Protein AF-A0A2D6Q0Y4-F1 (afdb_monomer_lite)

Radius of gyration: 23.68 Å; chains: 1; bounding box: 59×63×66 Å

Secondary structure (DSSP, 8-state):
---PPPP-------SS------PPP-----------------------------------------HHHHHHHHHHHHHHHHHHT--EE-EEEEEEETTEEEEEEE--EEEEETTTTEEEEEEETTSHHHHHHHHT-EEEEEEPBTT-TT-HHHHHHT---TTS-TTTT---EE-TTSPEE-TTSSEEEEEEEEEEEEETTEEEEEEEEEEEEES-SS-PBPEE--S-SS--

Sequence (232 aa):
MRRRSRPRWPLCCRTRRCVRASVALRESTPSRGSRARHRPGITSGSTVRWFETSLSTGRARGPELSSEAMTDAKENAGLARALGRVASGLYIVTVRDGERANAFLASWVQQASFEPPTVTVAIKQGRPADELLCAGGGFAVNVIGEGDPNGLMKHFGKGFGPDEDPFDGIATELGSTGADLLPGAIGAIECVVRSSTEAGDHRVFVGEVVDGRSYAEDGLSAVHLRTSGFHY

Foldseek 3Di:
DDDDDDDDDDAPDPDDDDDDDDDDDDDDDDDDDDDDDDDDDDDDDDDDDDDPPDDDPPPDPDPPQDPVSVVVVVVQLVQFQVLLQPKFFWWKKWWDDPPWIFIAIAGPKDWDDVVLTKMKGKDFPPALRNVRLSSFTKMKIFFAFPPLPVCLCVLRHVTDHRPDDSCVVFDWDQDSRRTTYGLSGQKMWIWTWDHWDDDDRIIMTMTGTDDMGGSHPDGDTHMRRGSTNVDD

Structure (mmCIF, N/CA/C/O backbone):
data_AF-A0A2D6Q0Y4-F1
#
_entry.id   AF-A0A2D6Q0Y4-F1
#
loop_
_atom_site.group_PDB
_atom_site.id
_atom_site.type_symbol
_atom_site.label_atom_id
_atom_site.label_alt_id
_atom_site.label_comp_id
_atom_site.label_asym_id
_atom_site.label_entity_id
_atom_site.label_seq_id
_atom_site.pdbx_PDB_ins_code
_atom_site.Cartn_x
_atom_site.Cartn_y
_atom_site.Cartn_z
_atom_site.occupancy
_atom_site.B_iso_or_equiv
_atom_site.auth_seq_id
_atom_site.auth_comp_id
_atom_site.auth_asym_id
_atom_site.auth_atom_id
_atom_site.pdbx_PDB_model_num
ATOM 1 N N . MET A 1 1 ? 1.352 -26.412 28.515 1.00 41.56 1 MET A N 1
ATOM 2 C CA . MET A 1 1 ? 1.286 -25.420 27.415 1.00 41.56 1 MET A CA 1
ATOM 3 C C . MET A 1 1 ? 1.320 -24.009 27.995 1.00 41.56 1 MET A C 1
ATOM 5 O O . MET A 1 1 ? 0.352 -23.593 28.616 1.00 41.56 1 MET A O 1
ATOM 9 N N . ARG A 1 2 ? 2.446 -23.290 27.879 1.00 33.94 2 ARG A N 1
ATOM 10 C CA . ARG A 1 2 ? 2.577 -21.907 28.379 1.00 33.94 2 ARG A CA 1
ATOM 11 C C . ARG A 1 2 ? 2.093 -20.934 27.298 1.00 33.94 2 ARG A C 1
ATOM 13 O O . ARG A 1 2 ? 2.677 -20.893 26.219 1.00 33.94 2 ARG A O 1
ATOM 20 N N . ARG A 1 3 ? 1.036 -20.164 27.582 1.00 39.28 3 ARG A N 1
ATOM 21 C CA . ARG A 1 3 ? 0.596 -19.035 26.745 1.00 39.28 3 ARG A CA 1
ATOM 22 C C . ARG A 1 3 ? 1.731 -18.006 26.687 1.00 39.28 3 ARG A C 1
ATOM 24 O O . ARG A 1 3 ? 2.087 -17.444 27.719 1.00 39.28 3 ARG A O 1
ATOM 31 N N . ARG A 1 4 ? 2.314 -17.781 25.507 1.00 39.09 4 ARG A N 1
ATOM 32 C CA . ARG A 1 4 ? 3.284 -16.698 25.291 1.00 39.09 4 ARG A CA 1
ATOM 33 C C . ARG A 1 4 ? 2.524 -15.370 25.275 1.00 39.09 4 ARG A C 1
ATOM 35 O O . ARG A 1 4 ? 1.627 -15.171 24.460 1.00 39.09 4 ARG A O 1
ATOM 42 N N . SER A 1 5 ? 2.842 -14.488 26.215 1.00 42.91 5 SER A N 1
ATOM 43 C CA . SER A 1 5 ? 2.340 -13.115 26.261 1.00 42.91 5 SER A CA 1
ATOM 44 C C . SER A 1 5 ? 2.889 -12.321 25.074 1.00 42.91 5 SER A C 1
ATOM 46 O O . SER A 1 5 ? 4.098 -12.322 24.852 1.00 42.91 5 SER A O 1
ATOM 48 N N . ARG A 1 6 ? 2.011 -11.638 24.328 1.00 38.44 6 ARG A N 1
ATOM 49 C CA . ARG A 1 6 ? 2.403 -10.743 23.227 1.00 38.44 6 ARG A CA 1
ATOM 50 C C . ARG A 1 6 ? 3.289 -9.596 23.756 1.00 38.44 6 ARG A C 1
ATOM 52 O O . ARG A 1 6 ? 2.959 -9.053 24.815 1.00 38.44 6 ARG A O 1
ATOM 59 N N . PRO A 1 7 ? 4.365 -9.202 23.051 1.00 34.97 7 PRO A N 1
ATOM 60 C CA . PRO A 1 7 ? 5.179 -8.052 23.439 1.00 34.97 7 PRO A CA 1
ATOM 61 C C . PRO A 1 7 ? 4.337 -6.765 23.424 1.00 34.97 7 PRO A C 1
ATOM 63 O O . PRO A 1 7 ? 3.579 -6.509 22.487 1.00 34.97 7 PRO A O 1
ATOM 66 N N . ARG A 1 8 ? 4.435 -5.969 24.498 1.00 38.06 8 ARG A N 1
ATOM 67 C CA . ARG A 1 8 ? 3.825 -4.635 24.595 1.00 38.06 8 ARG A CA 1
ATOM 68 C C . ARG A 1 8 ? 4.766 -3.624 23.947 1.00 38.06 8 ARG A C 1
ATOM 70 O O . ARG A 1 8 ? 5.805 -3.313 24.516 1.00 38.06 8 ARG A O 1
ATOM 77 N N . TRP A 1 9 ? 4.380 -3.107 22.788 1.00 39.53 9 TRP A N 1
ATOM 78 C CA . TRP A 1 9 ? 5.068 -2.002 22.124 1.00 39.53 9 TRP A CA 1
ATOM 79 C C . TRP A 1 9 ? 4.479 -0.658 22.582 1.00 39.53 9 TRP A C 1
ATOM 81 O O . TRP A 1 9 ? 3.266 -0.581 22.811 1.00 39.53 9 TRP A O 1
ATOM 91 N N . PRO A 1 10 ? 5.298 0.394 22.758 1.00 36.56 10 PRO A N 1
ATOM 92 C CA . PRO A 1 10 ? 4.800 1.709 23.136 1.00 36.56 10 PRO A CA 1
ATOM 93 C C . PRO A 1 10 ? 3.907 2.283 22.025 1.00 36.56 10 PRO A C 1
ATOM 95 O O . PRO A 1 10 ? 4.298 2.353 20.864 1.00 36.56 10 PRO A O 1
ATOM 98 N N . LEU A 1 11 ? 2.692 2.687 22.404 1.00 42.16 11 LEU A N 1
ATOM 99 C CA . LEU A 1 11 ? 1.713 3.356 21.546 1.00 42.16 11 LEU A CA 1
ATOM 100 C C . LEU A 1 11 ? 2.300 4.680 21.032 1.00 42.16 11 LEU A C 1
ATOM 102 O O . LEU A 1 11 ? 2.397 5.649 21.785 1.00 42.16 11 LEU A O 1
ATOM 106 N N . CYS A 1 12 ? 2.672 4.726 19.754 1.00 42.25 12 CYS A N 1
ATOM 107 C CA . CYS A 1 12 ? 3.162 5.931 19.079 1.00 42.25 12 CYS A CA 1
ATOM 108 C C . CYS A 1 12 ? 2.025 6.683 18.361 1.00 42.25 12 CYS A C 1
ATOM 110 O O . CYS A 1 12 ? 2.141 7.065 17.207 1.00 42.25 12 CYS A O 1
ATOM 112 N N . CYS A 1 13 ? 0.910 6.900 19.059 1.00 39.09 13 CYS A N 1
ATOM 113 C CA . CYS A 1 13 ? -0.075 7.919 18.697 1.00 39.09 13 CYS A CA 1
ATOM 114 C C . CYS A 1 13 ? -0.431 8.672 19.978 1.00 39.09 13 CYS A C 1
ATOM 116 O O . CYS A 1 13 ? -1.310 8.270 20.740 1.00 39.09 13 CYS A O 1
ATOM 118 N N . ARG A 1 14 ? 0.280 9.769 20.259 1.00 40.59 14 ARG A N 1
ATOM 119 C CA . ARG A 1 14 ? -0.155 10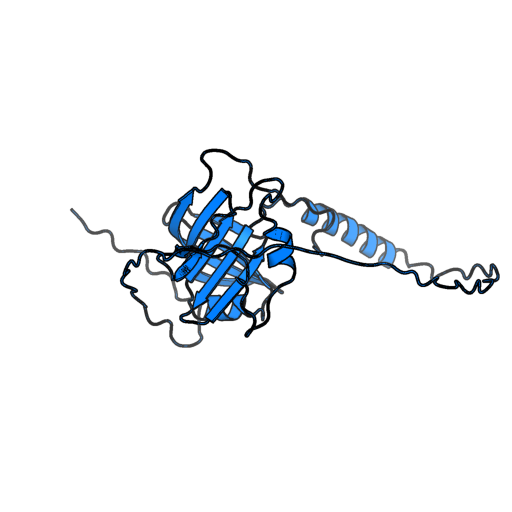.760 21.255 1.00 40.59 14 ARG A CA 1
ATOM 120 C C . ARG A 1 14 ? -1.161 11.726 20.625 1.00 40.59 14 ARG A C 1
ATOM 122 O O . ARG A 1 14 ? -0.976 12.930 20.665 1.00 40.59 14 ARG A O 1
ATOM 129 N N . THR A 1 15 ? -2.257 11.191 20.108 1.00 39.25 15 THR A N 1
ATOM 130 C CA . THR A 1 15 ? -3.541 11.884 19.943 1.00 39.25 15 THR A CA 1
ATOM 131 C C . THR A 1 15 ? -4.643 10.832 20.124 1.00 39.25 15 THR A C 1
ATOM 133 O O . THR A 1 15 ? -4.424 9.636 19.970 1.00 39.25 15 THR A O 1
ATOM 136 N N . ARG A 1 16 ? -5.771 11.248 20.694 1.00 38.56 16 ARG A N 1
ATOM 137 C CA . ARG A 1 16 ? -6.646 10.424 21.543 1.00 38.56 16 ARG A CA 1
ATOM 138 C C . ARG A 1 16 ? -7.419 9.332 20.775 1.00 38.56 16 ARG A C 1
ATOM 140 O O . ARG A 1 16 ? -7.971 9.608 19.726 1.00 38.56 16 ARG A O 1
ATOM 147 N N . ARG A 1 17 ? -7.590 8.181 21.453 1.00 34.66 17 ARG A N 1
ATOM 148 C CA . ARG A 1 17 ? -8.550 7.071 21.219 1.00 34.66 17 ARG A CA 1
ATOM 149 C C . ARG A 1 17 ? -8.376 6.243 19.931 1.00 34.66 17 ARG A C 1
ATOM 151 O O . ARG A 1 17 ? -9.063 6.477 18.953 1.00 34.66 17 ARG A O 1
ATOM 158 N N . CYS A 1 18 ? -7.652 5.125 20.036 1.00 32.25 18 CYS A N 1
ATOM 159 C CA . CYS A 1 18 ? -7.968 3.919 19.259 1.00 32.25 18 CYS A CA 1
ATOM 160 C C . CYS A 1 18 ? -8.729 2.948 20.174 1.00 32.25 18 CYS A C 1
ATOM 162 O O . CYS A 1 18 ? -8.152 2.345 21.085 1.00 32.25 18 CYS A O 1
ATOM 164 N N . VAL A 1 19 ? -10.044 2.846 19.984 1.00 33.84 19 VAL A N 1
ATOM 165 C CA . VAL A 1 19 ? -10.874 1.798 20.591 1.00 33.84 19 VAL A CA 1
ATOM 166 C C . VAL A 1 19 ? -10.776 0.575 19.685 1.00 33.84 19 VAL A C 1
ATOM 168 O O . VAL A 1 19 ? -10.908 0.689 18.474 1.00 33.84 19 VAL A O 1
ATOM 171 N N . ARG A 1 20 ? -10.515 -0.600 20.266 1.00 30.39 20 ARG A N 1
ATOM 172 C CA . ARG A 1 20 ? -10.527 -1.875 19.538 1.00 30.39 20 ARG A CA 1
ATOM 173 C C . ARG A 1 20 ? -11.919 -2.106 18.941 1.00 30.39 20 ARG A C 1
ATOM 175 O O . ARG A 1 20 ? -12.857 -2.314 19.705 1.00 30.39 20 ARG A O 1
ATOM 182 N N . ALA A 1 21 ? -12.038 -2.126 17.618 1.00 33.22 21 ALA A N 1
ATOM 183 C CA . ALA A 1 21 ? -13.207 -2.672 16.941 1.00 33.22 21 ALA A CA 1
ATOM 184 C C . ALA A 1 21 ? -12.971 -4.165 16.661 1.00 33.22 21 ALA A C 1
ATOM 186 O O . ALA A 1 21 ? -11.936 -4.557 16.126 1.00 33.22 21 ALA A O 1
ATOM 187 N N . SER A 1 22 ? -13.908 -5.012 17.080 1.00 29.08 22 SER A N 1
ATOM 188 C CA . SER A 1 22 ? -14.007 -6.411 16.658 1.00 29.08 22 SER A CA 1
ATOM 189 C C . SER A 1 22 ? -15.231 -6.503 15.758 1.00 29.08 22 SER A C 1
ATOM 191 O O . SER A 1 22 ? -16.341 -6.273 16.233 1.00 29.08 22 SER A O 1
ATOM 193 N N . VAL A 1 23 ? -15.031 -6.782 14.471 1.00 32.31 23 VAL A N 1
ATOM 194 C CA . VAL A 1 23 ? -16.115 -6.921 13.490 1.00 32.31 23 VAL A CA 1
ATOM 195 C C . VAL A 1 23 ? -16.387 -8.408 13.270 1.00 32.31 23 VAL A C 1
ATOM 197 O O . VAL A 1 23 ? -15.470 -9.192 13.043 1.00 32.31 23 VAL A O 1
ATOM 200 N N . ALA A 1 24 ? -17.657 -8.793 13.402 1.00 29.61 24 ALA A N 1
ATOM 201 C CA . ALA A 1 24 ? -18.163 -10.128 13.115 1.00 29.61 24 ALA A CA 1
ATOM 202 C C . ALA A 1 24 ? -18.719 -10.159 11.683 1.00 29.61 24 ALA A C 1
ATOM 204 O O . ALA A 1 24 ? -19.576 -9.347 11.335 1.00 29.61 24 ALA A O 1
ATOM 205 N N . LEU A 1 25 ? -18.226 -11.097 10.875 1.00 28.22 25 LEU A N 1
ATOM 206 C CA . LEU A 1 25 ? -18.609 -11.310 9.478 1.00 28.22 25 LEU A CA 1
ATOM 207 C C . LEU A 1 25 ? -20.054 -11.832 9.370 1.00 28.22 25 LEU A C 1
ATOM 209 O O . LEU A 1 25 ? -20.447 -12.751 10.093 1.00 28.22 25 LEU A O 1
ATOM 213 N N . ARG A 1 26 ? -20.836 -11.275 8.438 1.00 29.62 26 ARG A N 1
ATOM 214 C CA . ARG A 1 26 ? -22.077 -11.877 7.925 1.00 29.62 26 ARG A CA 1
ATOM 215 C C . ARG A 1 26 ? -22.019 -11.893 6.401 1.00 29.62 26 ARG A C 1
ATOM 217 O O . ARG A 1 26 ? -21.795 -10.862 5.780 1.00 29.62 26 ARG A O 1
ATOM 224 N N . GLU A 1 27 ? -22.224 -13.074 5.833 1.00 26.59 27 GLU A N 1
ATOM 225 C CA . GLU A 1 27 ? -22.277 -13.331 4.395 1.00 26.59 27 GLU A CA 1
ATOM 226 C C . GLU A 1 27 ? -23.640 -12.924 3.813 1.00 26.59 27 GLU A C 1
ATOM 228 O O . GLU A 1 27 ? -24.681 -13.150 4.438 1.00 26.59 27 GLU A O 1
ATOM 233 N N . SER A 1 28 ? -23.655 -12.383 2.590 1.00 30.05 28 SER A N 1
ATOM 234 C CA . SER A 1 28 ? -24.861 -12.379 1.754 1.00 30.05 28 SER A CA 1
ATOM 235 C C . SER A 1 28 ? -24.523 -12.508 0.263 1.00 30.05 28 SER A C 1
ATOM 237 O O . SER A 1 28 ? -23.599 -11.886 -0.250 1.00 30.05 28 SER A O 1
ATOM 239 N N . THR A 1 29 ? -25.272 -13.394 -0.391 1.00 32.91 29 THR A N 1
ATOM 240 C CA . THR A 1 29 ? -25.195 -13.859 -1.786 1.00 32.91 29 THR A CA 1
ATOM 241 C C . THR A 1 29 ? -25.742 -12.858 -2.825 1.00 32.91 29 THR A C 1
ATOM 243 O O . THR A 1 29 ? -26.573 -12.018 -2.482 1.00 32.91 29 THR A O 1
ATOM 246 N N . PRO A 1 30 ? -25.353 -12.975 -4.116 1.00 29.48 30 PRO A N 1
ATOM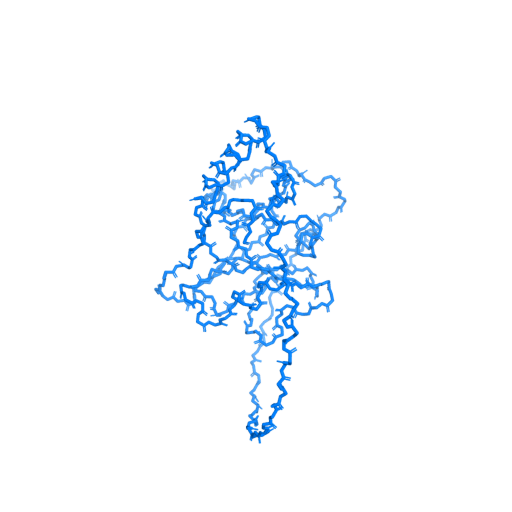 247 C CA . PRO A 1 30 ? -25.528 -11.930 -5.128 1.00 29.48 30 PRO A CA 1
ATOM 248 C C . PRO A 1 30 ? -26.836 -12.039 -5.930 1.00 29.48 30 PRO A C 1
ATOM 250 O O . PRO A 1 30 ? -27.356 -13.132 -6.163 1.00 29.48 30 PRO A O 1
ATOM 253 N N . SER A 1 31 ? -27.318 -10.903 -6.451 1.00 32.19 31 SER A N 1
ATOM 254 C CA . SER A 1 31 ? -28.405 -10.849 -7.441 1.00 32.19 31 SER A CA 1
ATOM 255 C C . SER A 1 31 ? -27.912 -10.350 -8.807 1.00 32.19 31 SER A C 1
ATOM 257 O O . SER A 1 31 ? -27.013 -9.519 -8.915 1.00 32.19 31 SER A O 1
ATOM 259 N N . ARG A 1 32 ? -28.473 -10.946 -9.865 1.00 29.66 32 ARG A N 1
ATOM 260 C CA . ARG A 1 32 ? -28.075 -10.820 -11.274 1.00 29.66 32 ARG A CA 1
ATOM 261 C C . ARG A 1 32 ? -28.759 -9.640 -11.980 1.00 29.66 32 ARG A C 1
ATOM 263 O O . ARG A 1 32 ? -29.979 -9.591 -12.014 1.00 29.66 32 ARG A O 1
ATOM 270 N N . GLY A 1 33 ? -27.958 -8.875 -12.728 1.00 27.88 33 GLY A N 1
ATOM 271 C CA . GLY A 1 33 ? -28.136 -8.625 -14.168 1.00 27.88 33 GLY A CA 1
ATOM 272 C C . GLY A 1 33 ? -29.051 -7.481 -14.633 1.00 27.88 33 GLY A C 1
ATOM 273 O O . GLY A 1 33 ? -30.238 -7.472 -14.353 1.00 27.88 33 GLY A O 1
ATOM 274 N N . SER A 1 34 ? -28.544 -6.630 -15.534 1.00 32.84 34 SER A N 1
ATOM 275 C CA . SER A 1 34 ? -29.061 -6.539 -16.915 1.00 32.84 34 SER A CA 1
ATOM 276 C C . SER A 1 34 ? -28.168 -5.667 -17.814 1.00 32.84 34 SER A C 1
ATOM 278 O O . SER A 1 34 ? -27.479 -4.759 -17.364 1.00 32.84 34 SER A O 1
ATOM 280 N N . ARG A 1 35 ? -28.150 -6.014 -19.108 1.00 31.45 35 ARG A N 1
ATOM 281 C CA . ARG A 1 35 ? -27.395 -5.384 -20.204 1.00 31.45 35 ARG A CA 1
ATOM 282 C C . ARG A 1 35 ? -28.232 -4.303 -20.903 1.00 31.45 35 ARG A C 1
ATOM 284 O O . ARG A 1 35 ? -29.390 -4.568 -21.209 1.00 31.45 35 ARG A O 1
ATOM 291 N N . ALA A 1 36 ? -27.591 -3.233 -21.378 1.00 33.81 36 ALA A N 1
ATOM 292 C CA . ALA A 1 36 ? -27.999 -2.470 -22.572 1.00 33.81 36 ALA A CA 1
ATOM 293 C C . ALA A 1 36 ? -26.745 -1.792 -23.172 1.00 33.81 36 ALA A C 1
ATOM 295 O O . ALA A 1 36 ? -26.082 -1.022 -22.496 1.00 33.81 36 ALA A O 1
ATOM 296 N N . ARG A 1 37 ? -26.152 -2.310 -24.256 1.00 31.50 37 ARG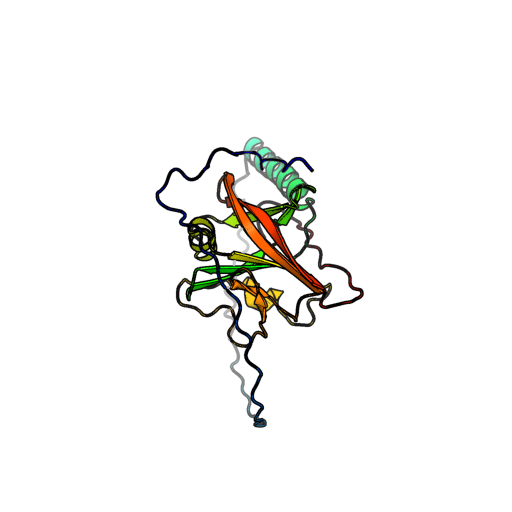 A N 1
ATOM 297 C CA . ARG A 1 37 ? -26.379 -2.041 -25.697 1.00 31.50 37 ARG A CA 1
ATOM 298 C C . ARG A 1 37 ? -26.146 -0.588 -26.169 1.00 31.50 37 ARG A C 1
ATOM 300 O O . ARG A 1 37 ? -26.899 0.320 -25.861 1.00 31.50 37 ARG A O 1
ATOM 307 N N . HIS A 1 38 ? -25.109 -0.484 -27.010 1.00 28.05 38 HIS A N 1
ATOM 308 C CA . HIS A 1 38 ? -24.661 0.583 -27.914 1.00 28.05 38 HIS A CA 1
ATOM 309 C C . HIS A 1 38 ? -25.738 1.311 -28.740 1.00 28.05 38 HIS A C 1
ATOM 311 O O . HIS A 1 38 ? -26.667 0.657 -29.214 1.00 28.05 38 HIS A O 1
ATOM 317 N N . ARG A 1 39 ? -25.443 2.562 -29.151 1.00 31.62 39 ARG A N 1
ATOM 318 C CA . ARG A 1 39 ? -25.027 2.913 -30.538 1.00 31.62 39 ARG A CA 1
ATOM 319 C C . ARG A 1 39 ? -24.611 4.402 -30.715 1.00 31.62 39 ARG A C 1
ATOM 321 O O . ARG A 1 39 ? -24.829 5.177 -29.794 1.00 31.62 39 ARG A O 1
ATOM 328 N N . PRO A 1 40 ? -23.944 4.762 -31.843 1.00 36.81 40 PRO A N 1
ATOM 329 C CA . PRO A 1 40 ? -22.940 5.832 -31.936 1.00 36.81 40 PRO A CA 1
ATOM 330 C C . PRO A 1 40 ? -23.333 7.026 -32.837 1.00 36.81 40 PRO A C 1
ATOM 332 O O . PRO A 1 40 ? -24.353 6.990 -33.521 1.00 36.81 40 PRO A O 1
ATOM 335 N N . GLY A 1 41 ? -22.426 8.007 -32.927 1.00 26.97 41 GLY A N 1
ATOM 336 C CA . GLY A 1 41 ? -22.327 9.026 -33.988 1.00 26.97 41 GLY A CA 1
ATOM 337 C C . GLY A 1 41 ? -22.096 10.432 -33.417 1.00 26.97 41 GLY A C 1
ATOM 338 O O . GLY A 1 41 ? -22.511 10.689 -32.300 1.00 26.97 41 GLY A O 1
ATOM 339 N N . ILE A 1 42 ? -21.454 11.408 -34.059 1.00 33.59 42 ILE A N 1
ATOM 340 C CA . ILE A 1 42 ? -20.833 11.568 -35.379 1.00 33.59 42 ILE A CA 1
ATOM 341 C C . ILE A 1 42 ? -19.917 12.820 -35.286 1.00 33.59 42 ILE A C 1
ATOM 343 O O . ILE A 1 42 ? -20.029 13.639 -34.381 1.00 33.59 42 ILE A O 1
ATOM 347 N N . THR A 1 43 ? -19.010 12.894 -36.251 1.00 31.89 43 THR A N 1
ATOM 348 C CA . THR A 1 43 ? -17.967 13.858 -36.644 1.00 31.89 43 THR A CA 1
ATOM 349 C C . THR A 1 43 ? -18.090 15.371 -36.383 1.00 31.89 43 THR A C 1
ATOM 351 O O . THR A 1 43 ? -19.149 15.969 -36.542 1.00 31.89 43 THR A O 1
ATOM 354 N N . SER A 1 44 ? -16.901 15.982 -36.266 1.00 31.47 44 SER A N 1
ATOM 355 C CA . SER A 1 44 ? -16.363 17.186 -36.955 1.00 31.47 44 SER A CA 1
ATOM 356 C C . SER A 1 44 ? -15.639 18.070 -35.924 1.00 31.47 44 SER A C 1
ATOM 358 O O . SER A 1 44 ? -16.149 18.313 -34.844 1.00 31.47 44 SER A O 1
ATOM 360 N N . GLY A 1 45 ? -14.374 18.449 -36.086 1.00 33.00 45 GLY A N 1
ATOM 361 C CA . GLY A 1 45 ? -13.764 19.017 -37.279 1.00 33.00 45 GLY A CA 1
ATOM 362 C C . GLY A 1 45 ? -13.621 20.524 -37.063 1.00 33.00 45 GLY A C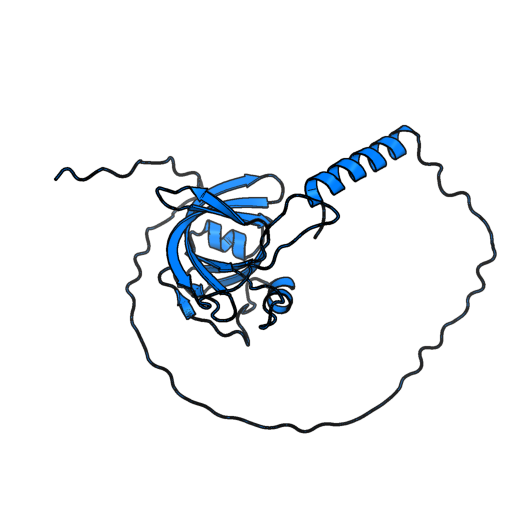 1
ATOM 363 O O . GLY A 1 45 ? -14.308 21.293 -37.722 1.00 33.00 45 GLY A O 1
ATOM 364 N N . SER A 1 46 ? -12.771 20.951 -36.122 1.00 31.64 46 SER A N 1
ATOM 365 C CA . SER A 1 46 ? -12.396 22.360 -35.971 1.00 31.64 46 SER A CA 1
ATOM 366 C C . SER A 1 46 ? -10.880 22.518 -36.071 1.00 31.64 46 SER A C 1
ATOM 368 O O . SER A 1 46 ? -10.086 22.003 -35.287 1.00 31.64 46 SER A O 1
ATOM 370 N N . THR A 1 47 ? -10.487 23.195 -37.141 1.00 28.83 47 THR A N 1
ATOM 371 C CA . THR A 1 47 ? -9.120 23.531 -37.513 1.00 28.83 47 THR A CA 1
ATOM 372 C C . THR A 1 47 ? -8.592 24.614 -36.573 1.00 28.83 47 THR A C 1
ATOM 374 O O . THR A 1 47 ? -9.102 25.734 -36.563 1.00 28.83 47 THR A O 1
ATOM 377 N N . VAL A 1 48 ? -7.556 24.302 -35.794 1.00 30.00 48 VAL A N 1
ATOM 378 C CA . VAL A 1 48 ? -6.819 25.299 -35.007 1.00 30.00 48 VAL A CA 1
ATOM 379 C C . VAL A 1 48 ? -5.890 26.058 -35.954 1.00 30.00 48 VAL A C 1
ATOM 381 O O . VAL A 1 48 ? -4.968 25.482 -36.532 1.00 30.00 48 VAL A O 1
ATOM 384 N N . ARG A 1 49 ? -6.154 27.355 -36.146 1.00 27.66 49 ARG A N 1
ATOM 385 C CA . ARG A 1 49 ? -5.237 28.279 -36.822 1.00 27.66 49 ARG A CA 1
ATOM 386 C C . ARG A 1 49 ? -4.061 28.571 -35.895 1.00 27.66 49 ARG A C 1
ATOM 388 O O . ARG A 1 49 ? -4.233 29.215 -34.864 1.00 27.66 49 ARG A O 1
ATOM 395 N N . TRP A 1 50 ? -2.875 28.131 -36.291 1.00 26.38 50 TRP A N 1
ATOM 396 C CA . TRP A 1 50 ? -1.620 28.586 -35.711 1.00 26.38 50 TRP A CA 1
ATOM 397 C C . TRP A 1 50 ? -1.308 29.980 -36.259 1.00 26.38 50 TRP A C 1
ATOM 399 O O . TRP A 1 50 ? -1.194 30.164 -37.469 1.00 26.38 50 TRP A O 1
ATOM 409 N N . PHE A 1 51 ? -1.212 30.971 -35.375 1.00 26.92 51 PHE A N 1
ATOM 410 C CA . PHE A 1 51 ? -0.559 32.234 -35.697 1.00 26.92 51 PHE A CA 1
ATOM 411 C C . PHE A 1 51 ? 0.953 32.004 -35.609 1.00 26.92 51 PHE A C 1
ATOM 413 O O . PHE A 1 51 ? 1.484 31.775 -34.524 1.00 26.92 51 PHE A O 1
ATOM 420 N N . GLU A 1 52 ? 1.638 32.045 -36.750 1.00 27.92 52 GLU A N 1
ATOM 421 C CA . GLU A 1 52 ? 3.091 32.200 -36.801 1.00 27.92 52 GLU A CA 1
ATOM 422 C C . GLU A 1 52 ? 3.438 33.633 -36.397 1.00 27.92 52 GLU A C 1
ATOM 424 O O . GLU A 1 52 ? 3.398 34.565 -37.201 1.00 27.92 52 GLU A O 1
ATOM 429 N N . THR A 1 53 ? 3.777 33.830 -35.128 1.00 31.28 53 THR A N 1
ATOM 430 C CA . THR A 1 53 ? 4.538 35.007 -34.716 1.00 31.28 53 THR A CA 1
ATOM 431 C C . THR A 1 53 ? 6.000 34.724 -35.037 1.00 31.28 53 THR A C 1
ATOM 433 O O . THR A 1 53 ? 6.629 33.877 -34.401 1.00 31.28 53 THR A O 1
ATOM 436 N N . SER A 1 54 ? 6.549 35.414 -36.040 1.00 31.66 54 SER A N 1
ATOM 437 C CA . SER A 1 54 ? 7.978 35.366 -36.339 1.00 31.66 54 SER A CA 1
ATOM 438 C C . SER A 1 54 ? 8.759 35.868 -35.122 1.00 31.66 54 SER A C 1
ATOM 440 O O . SER A 1 54 ? 8.787 37.068 -34.840 1.00 31.66 54 SER A O 1
ATOM 442 N N . LEU A 1 55 ? 9.386 34.957 -34.382 1.00 34.38 55 LEU A N 1
ATOM 443 C CA . LEU A 1 55 ? 10.378 35.325 -33.385 1.00 34.38 55 LEU A CA 1
ATOM 444 C C . LEU A 1 55 ? 11.681 35.614 -34.122 1.00 34.38 55 LEU A C 1
ATOM 446 O O . LEU A 1 55 ? 12.304 34.729 -34.709 1.00 34.38 55 LEU A O 1
ATOM 450 N N . SER A 1 56 ? 12.065 36.887 -34.107 1.00 35.50 56 SER A N 1
ATOM 451 C CA . SER A 1 56 ? 13.398 37.321 -34.486 1.00 35.50 56 SER A CA 1
ATOM 452 C C . SER A 1 56 ? 14.430 36.545 -33.666 1.00 35.50 56 SER A C 1
ATOM 454 O O . SER A 1 56 ? 14.301 36.362 -32.454 1.00 35.50 56 SER A O 1
ATOM 456 N N . THR A 1 57 ? 15.472 36.066 -34.339 1.00 38.97 57 THR A N 1
ATOM 457 C CA . THR A 1 57 ? 16.628 35.400 -33.738 1.00 38.97 57 THR A CA 1
ATOM 458 C C . THR A 1 57 ? 17.470 36.406 -32.952 1.00 38.97 57 THR A C 1
ATOM 460 O O . THR A 1 57 ? 18.565 36.784 -33.360 1.00 38.97 57 THR A O 1
ATOM 463 N N . GLY A 1 58 ? 16.956 36.859 -31.812 1.00 36.47 58 GLY A N 1
ATOM 464 C CA . GLY A 1 58 ? 17.743 37.470 -30.752 1.00 36.47 58 GLY A CA 1
ATOM 465 C C . GLY A 1 58 ? 18.198 36.371 -29.804 1.00 36.47 58 GLY A C 1
ATOM 466 O O . GLY A 1 58 ? 17.442 35.958 -28.928 1.00 36.47 58 GLY A O 1
ATOM 467 N N . ARG A 1 59 ? 19.427 35.868 -29.969 1.00 40.38 59 ARG A N 1
ATOM 468 C CA . ARG A 1 59 ? 20.043 34.953 -28.998 1.00 40.38 59 ARG A CA 1
ATOM 469 C C . ARG A 1 59 ? 20.369 35.743 -27.730 1.00 40.38 59 ARG A C 1
ATOM 471 O O . ARG A 1 59 ? 21.503 36.172 -27.536 1.00 40.38 59 ARG A O 1
ATOM 478 N N . ALA A 1 60 ? 19.369 35.956 -26.879 1.00 38.06 60 ALA A N 1
ATOM 479 C CA . ALA A 1 60 ? 19.606 36.350 -25.501 1.00 38.06 60 ALA A CA 1
ATOM 480 C C . ALA A 1 60 ? 20.455 35.242 -24.863 1.00 38.06 60 ALA A C 1
ATOM 482 O O . ALA A 1 60 ? 20.043 34.080 -24.824 1.00 38.06 60 ALA A O 1
ATOM 483 N N . ARG A 1 61 ? 21.677 35.573 -24.429 1.00 46.03 61 ARG A N 1
ATOM 484 C CA . ARG A 1 61 ? 22.434 34.678 -23.550 1.00 46.03 61 ARG A CA 1
ATOM 485 C C . ARG A 1 61 ? 21.604 34.553 -22.277 1.00 46.03 61 ARG A C 1
ATOM 487 O O . ARG A 1 61 ? 21.441 35.537 -21.562 1.00 46.03 61 ARG A O 1
ATOM 494 N N . GLY A 1 62 ? 21.030 33.373 -22.051 1.00 47.53 62 GLY A N 1
ATOM 495 C CA . GLY A 1 62 ? 20.441 33.038 -20.760 1.00 47.53 62 GLY A CA 1
ATOM 496 C C . GLY A 1 62 ? 21.486 33.217 -19.653 1.00 47.53 62 GLY A C 1
ATOM 497 O O . GLY A 1 62 ? 22.684 33.193 -19.956 1.00 47.53 62 GLY A O 1
ATOM 498 N N . PRO A 1 63 ? 21.058 33.435 -18.400 1.00 50.38 63 PRO A N 1
ATOM 499 C CA . PRO A 1 63 ? 21.984 33.638 -17.296 1.00 50.38 63 PRO A CA 1
ATOM 500 C C . PRO A 1 63 ? 22.970 32.468 -17.238 1.00 50.38 63 PRO A C 1
ATOM 502 O O . PRO A 1 63 ? 22.573 31.302 -17.223 1.00 50.38 63 PRO A O 1
ATOM 505 N N . GLU A 1 64 ? 24.259 32.795 -17.269 1.00 48.62 64 GLU A N 1
ATOM 506 C CA . GLU A 1 64 ? 25.342 31.834 -17.114 1.00 48.62 64 GLU A CA 1
ATOM 507 C C . GLU A 1 64 ? 25.283 31.344 -15.664 1.00 48.62 64 GLU A C 1
ATOM 509 O O . GLU A 1 64 ? 25.589 32.084 -14.730 1.00 48.62 64 GLU A O 1
ATOM 514 N N . LEU A 1 65 ? 24.745 30.137 -15.467 1.00 52.41 65 LEU A N 1
ATOM 515 C CA . LEU A 1 65 ? 24.632 29.527 -14.146 1.00 52.41 65 LEU A CA 1
ATOM 516 C C . LEU A 1 65 ? 26.033 29.440 -13.536 1.00 52.41 65 LEU A C 1
ATOM 518 O O . LEU A 1 65 ? 26.960 28.939 -14.174 1.00 52.41 65 LEU A O 1
ATOM 522 N N . SER A 1 66 ? 26.184 29.939 -12.308 1.00 60.00 66 SER A N 1
ATOM 523 C CA . SER A 1 66 ? 27.463 29.899 -11.605 1.00 60.00 66 SER A CA 1
ATOM 524 C C . SER A 1 66 ? 27.965 28.457 -11.482 1.00 60.00 66 SER A C 1
ATOM 526 O O . SER A 1 66 ? 27.183 27.507 -11.414 1.00 60.00 66 SER A O 1
ATOM 528 N N . SER A 1 67 ? 29.288 28.288 -11.437 1.00 61.38 67 SER A N 1
ATOM 529 C CA . SER A 1 67 ? 29.954 26.992 -11.230 1.00 61.38 67 SER A CA 1
ATOM 530 C C . SER A 1 67 ? 29.358 26.203 -10.056 1.00 61.38 67 SER A C 1
ATOM 532 O O . SER A 1 67 ? 29.209 24.987 -10.138 1.00 61.38 67 SER A O 1
ATOM 534 N N . GLU A 1 68 ? 28.981 26.897 -8.982 1.00 59.34 68 GLU A N 1
ATOM 535 C CA . GLU A 1 68 ? 28.355 26.316 -7.791 1.00 59.34 68 GLU A CA 1
ATOM 536 C C . GLU A 1 68 ? 26.920 25.856 -8.075 1.00 59.34 68 GLU A C 1
ATOM 538 O O . GLU A 1 68 ? 26.612 24.693 -7.852 1.00 59.34 68 GLU A O 1
ATOM 543 N N . ALA A 1 69 ? 26.079 26.687 -8.702 1.00 59.22 69 ALA A N 1
ATOM 544 C CA . ALA A 1 69 ? 24.714 26.301 -9.079 1.00 59.22 69 ALA A CA 1
ATOM 545 C C . ALA A 1 69 ? 24.681 25.146 -10.097 1.00 59.22 69 ALA A C 1
ATOM 547 O O . ALA A 1 69 ? 23.777 24.311 -10.087 1.00 59.22 69 ALA A O 1
ATOM 548 N N . MET A 1 70 ? 25.678 25.079 -10.980 1.00 53.19 70 MET A N 1
ATOM 549 C CA . MET A 1 70 ? 25.824 23.997 -11.952 1.00 53.19 70 MET A CA 1
ATOM 550 C C . MET A 1 70 ? 26.349 22.706 -11.304 1.00 53.19 70 MET A C 1
ATOM 552 O O . MET A 1 70 ? 25.999 21.614 -11.758 1.00 53.19 70 MET A O 1
ATOM 556 N N . THR A 1 71 ? 27.128 22.821 -10.225 1.00 60.62 71 THR A N 1
ATOM 557 C CA . THR A 1 71 ? 27.560 21.692 -9.387 1.00 60.62 71 THR A CA 1
ATOM 558 C C . THR A 1 71 ? 26.395 21.180 -8.545 1.00 60.62 71 THR A C 1
ATOM 560 O O . THR A 1 71 ? 26.073 20.005 -8.671 1.00 60.62 71 THR A O 1
ATOM 563 N N . ASP A 1 72 ? 25.654 22.050 -7.855 1.00 60.56 72 ASP A N 1
ATOM 564 C CA . ASP A 1 72 ? 24.442 21.699 -7.100 1.00 60.56 72 ASP A CA 1
ATOM 565 C C . ASP A 1 72 ? 23.374 21.058 -7.996 1.00 60.56 72 ASP A C 1
ATOM 567 O O . ASP A 1 72 ? 22.766 20.050 -7.638 1.00 60.56 72 ASP A O 1
ATOM 571 N N . ALA A 1 73 ? 23.147 21.586 -9.203 1.00 61.41 73 ALA A N 1
ATOM 572 C CA . ALA A 1 73 ? 22.205 20.996 -10.154 1.00 61.41 73 ALA A CA 1
ATOM 573 C C . ALA A 1 73 ? 22.668 19.616 -10.658 1.00 61.41 73 ALA A C 1
ATOM 575 O O . ALA A 1 73 ? 21.848 18.715 -10.863 1.00 61.41 73 ALA A O 1
ATOM 576 N N . LYS A 1 74 ? 23.979 19.422 -10.847 1.00 61.66 74 LYS A N 1
ATOM 577 C CA . LYS A 1 74 ? 24.564 18.151 -11.299 1.00 61.66 74 LYS A CA 1
ATOM 578 C C . LYS A 1 74 ? 24.628 17.110 -10.177 1.00 61.66 74 LYS A C 1
ATOM 580 O O . LYS A 1 74 ? 24.347 15.939 -10.436 1.00 61.66 74 LYS A O 1
ATOM 585 N N . GLU A 1 75 ? 24.940 17.520 -8.952 1.00 60.59 75 GLU A N 1
ATOM 586 C CA . GLU A 1 75 ? 24.914 16.691 -7.742 1.00 60.59 75 GLU A CA 1
ATOM 587 C C . GLU A 1 75 ? 23.481 16.270 -7.407 1.00 60.59 75 GLU A C 1
ATOM 589 O O . GLU A 1 75 ? 23.218 15.077 -7.231 1.00 60.59 75 GLU A O 1
ATOM 594 N N . ASN A 1 76 ? 22.523 17.199 -7.486 1.00 75.50 76 ASN A N 1
ATOM 595 C CA . ASN A 1 76 ? 21.100 16.881 -7.372 1.00 75.50 76 ASN A CA 1
ATOM 596 C C . ASN A 1 76 ? 20.629 15.937 -8.486 1.00 75.50 76 ASN A C 1
ATOM 598 O O . ASN A 1 76 ? 19.817 15.052 -8.222 1.00 75.50 76 ASN A O 1
ATOM 602 N N . ALA A 1 77 ? 21.163 16.039 -9.709 1.00 83.81 77 ALA A N 1
ATOM 603 C CA . ALA A 1 77 ? 20.844 15.094 -10.781 1.00 83.81 77 ALA A CA 1
ATOM 604 C C . ALA A 1 77 ? 21.416 13.688 -10.522 1.00 83.81 77 ALA A C 1
ATOM 606 O O . ALA A 1 77 ? 20.765 12.691 -10.845 1.00 83.81 77 ALA A O 1
ATOM 607 N N . GLY A 1 78 ? 22.618 13.588 -9.947 1.00 90.88 78 GLY A N 1
ATOM 608 C CA . GLY A 1 78 ? 23.217 12.317 -9.533 1.00 90.88 78 GLY A CA 1
ATOM 609 C C . GLY A 1 78 ? 22.401 11.635 -8.435 1.00 90.88 78 GLY A C 1
ATOM 610 O O . GLY A 1 78 ? 22.007 10.476 -8.591 1.00 90.88 78 GLY A O 1
ATOM 611 N N . LEU A 1 79 ? 22.075 12.382 -7.377 1.00 92.25 79 LEU A N 1
ATOM 612 C CA . LEU A 1 79 ? 21.248 11.918 -6.264 1.00 92.25 79 LEU A CA 1
ATOM 613 C C . LEU A 1 79 ? 19.838 11.525 -6.720 1.00 92.25 79 LEU A C 1
ATOM 615 O O . LEU A 1 79 ? 19.377 10.428 -6.404 1.00 92.25 79 LEU A O 1
ATOM 619 N N . ALA A 1 80 ? 19.176 12.370 -7.518 1.00 91.62 80 ALA A N 1
ATOM 620 C CA . ALA A 1 80 ? 17.849 12.089 -8.060 1.00 91.62 80 ALA A CA 1
ATOM 621 C C . ALA A 1 80 ? 17.839 10.781 -8.855 1.00 91.62 80 ALA A C 1
ATOM 623 O O . ALA A 1 80 ? 16.958 9.945 -8.662 1.00 91.62 80 ALA A O 1
ATOM 624 N N . ARG A 1 81 ? 18.836 10.569 -9.722 1.00 93.50 81 ARG A N 1
ATOM 625 C CA . ARG A 1 81 ? 18.950 9.327 -10.497 1.00 93.50 81 ARG A CA 1
ATOM 626 C C . ARG A 1 81 ? 19.182 8.126 -9.594 1.00 93.50 81 ARG A C 1
ATOM 628 O O . ARG A 1 81 ? 18.511 7.120 -9.791 1.00 93.50 81 ARG A O 1
ATOM 635 N N . ALA A 1 82 ? 20.100 8.225 -8.630 1.00 94.31 82 ALA A N 1
ATOM 636 C CA . ALA A 1 82 ? 20.399 7.140 -7.697 1.00 94.31 82 ALA A CA 1
ATOM 637 C C . ALA A 1 82 ? 19.155 6.737 -6.893 1.00 94.31 82 ALA A C 1
ATOM 639 O O . ALA A 1 82 ? 18.805 5.559 -6.859 1.00 94.31 82 ALA A O 1
ATOM 640 N N . LEU A 1 83 ? 18.425 7.712 -6.343 1.00 93.44 83 LEU A N 1
ATOM 641 C CA . LEU A 1 83 ? 17.174 7.468 -5.625 1.00 93.44 83 LEU A CA 1
ATOM 642 C C . LEU A 1 83 ? 16.073 6.907 -6.545 1.00 93.44 83 LEU A C 1
ATOM 644 O O . LEU A 1 83 ? 15.293 6.054 -6.129 1.00 93.44 83 LEU A O 1
ATOM 648 N N . GLY A 1 84 ? 16.033 7.326 -7.814 1.00 92.56 84 GLY A N 1
ATOM 649 C CA . GLY A 1 84 ? 15.124 6.770 -8.822 1.00 92.56 84 GLY A CA 1
ATOM 650 C C . GLY A 1 84 ? 15.366 5.284 -9.121 1.00 92.56 84 GLY A C 1
ATOM 651 O O . GLY A 1 84 ? 14.432 4.576 -9.495 1.00 92.56 84 GLY A O 1
ATOM 652 N N . ARG A 1 85 ? 16.591 4.780 -8.895 1.00 93.50 85 ARG A N 1
ATOM 653 C CA . ARG A 1 85 ? 16.931 3.356 -9.075 1.00 93.50 85 ARG A CA 1
ATOM 654 C C . ARG A 1 85 ? 16.403 2.442 -7.974 1.00 93.50 85 ARG A C 1
ATOM 656 O O . ARG A 1 85 ? 16.479 1.228 -8.147 1.00 93.50 85 ARG A O 1
ATOM 663 N N . VAL A 1 86 ? 15.877 2.981 -6.873 1.00 94.25 86 VAL A N 1
ATOM 664 C CA . VAL A 1 86 ? 15.202 2.168 -5.855 1.00 94.25 86 VAL A CA 1
ATOM 665 C C . VAL A 1 86 ? 13.946 1.565 -6.481 1.00 94.25 86 VAL A C 1
ATOM 667 O O . VAL A 1 86 ? 12.965 2.267 -6.729 1.00 94.25 86 VAL A O 1
ATOM 670 N N . ALA A 1 87 ? 14.015 0.268 -6.781 1.00 94.06 87 ALA A N 1
ATOM 671 C CA . ALA A 1 87 ? 12.923 -0.477 -7.384 1.00 94.06 87 ALA A CA 1
ATOM 672 C C . ALA A 1 87 ? 11.786 -0.681 -6.382 1.00 94.06 87 ALA A C 1
ATOM 674 O O . ALA A 1 87 ? 12.001 -0.814 -5.177 1.00 94.06 87 ALA A O 1
ATOM 675 N N . SER A 1 88 ? 10.568 -0.734 -6.903 1.00 95.50 88 SER A N 1
ATOM 676 C CA . SER A 1 88 ? 9.372 -1.007 -6.114 1.00 95.50 88 SER A CA 1
ATOM 677 C C . SER A 1 88 ? 8.350 -1.773 -6.934 1.00 95.50 88 SER A C 1
ATOM 679 O O . SER A 1 88 ? 8.375 -1.691 -8.157 1.00 95.50 88 SER A O 1
ATOM 681 N N . GLY A 1 89 ? 7.443 -2.496 -6.283 1.00 96.31 89 GLY A N 1
ATOM 682 C CA . GLY A 1 89 ? 6.226 -2.955 -6.949 1.00 96.31 89 GLY A CA 1
ATOM 683 C C . GLY A 1 89 ? 5.221 -1.815 -7.143 1.00 96.31 89 GLY A C 1
ATOM 684 O O . GLY A 1 89 ? 5.388 -0.724 -6.589 1.00 96.31 89 GLY A O 1
ATOM 685 N N . LEU A 1 90 ? 4.161 -2.079 -7.902 1.00 97.56 90 LEU A N 1
ATOM 686 C CA . LEU A 1 90 ? 2.970 -1.232 -7.956 1.00 97.56 90 LEU A CA 1
ATOM 687 C C . LEU A 1 90 ? 1.808 -1.915 -7.244 1.00 97.56 90 LEU A C 1
ATOM 689 O O . LEU A 1 90 ? 1.519 -3.093 -7.459 1.00 97.56 90 LEU A O 1
ATOM 693 N N . TYR A 1 91 ? 1.144 -1.142 -6.394 1.00 98.56 91 TYR A N 1
ATOM 694 C CA . TYR A 1 91 ? 0.094 -1.619 -5.511 1.00 98.56 91 TYR A CA 1
ATOM 695 C C . TYR A 1 91 ? -1.067 -0.637 -5.508 1.00 98.56 91 TYR A C 1
ATOM 697 O O . TYR A 1 91 ? -0.851 0.573 -5.578 1.00 98.56 91 TYR A O 1
ATOM 705 N N . ILE A 1 92 ? -2.286 -1.137 -5.342 1.00 98.62 92 ILE A N 1
ATOM 706 C CA . ILE A 1 92 ? -3.401 -0.301 -4.903 1.00 98.62 92 ILE A CA 1
ATOM 707 C C . ILE A 1 92 ? -3.591 -0.508 -3.412 1.00 98.62 92 ILE A C 1
ATOM 709 O O . ILE A 1 92 ? -3.889 -1.616 -2.961 1.00 98.62 92 ILE A O 1
ATOM 713 N N . VAL A 1 93 ? -3.424 0.567 -2.651 1.00 98.75 93 VAL A N 1
ATOM 714 C CA . VAL A 1 93 ? -3.735 0.567 -1.226 1.00 98.75 93 VAL A CA 1
ATOM 715 C C . VAL A 1 93 ? -5.161 1.055 -1.064 1.00 98.75 93 VAL A C 1
ATOM 717 O O . VAL A 1 93 ? -5.474 2.168 -1.484 1.00 98.75 93 VAL A O 1
ATOM 720 N N . THR A 1 94 ? -6.011 0.231 -0.467 1.00 98.75 94 THR A N 1
ATOM 721 C CA . THR A 1 94 ? -7.380 0.591 -0.081 1.00 98.75 94 THR A CA 1
ATOM 722 C C . THR A 1 94 ? -7.428 0.757 1.430 1.00 98.75 94 THR A C 1
ATOM 724 O O . THR A 1 94 ? -6.729 0.056 2.161 1.00 98.75 94 THR A O 1
ATOM 727 N N . VAL A 1 95 ? -8.220 1.707 1.912 1.00 98.38 95 VAL A N 1
ATOM 728 C CA . VAL A 1 95 ? -8.365 2.002 3.340 1.00 98.38 95 VAL A CA 1
ATOM 729 C C . VAL A 1 95 ? -9.839 2.216 3.634 1.00 98.38 95 VAL A C 1
ATOM 731 O O . VAL A 1 95 ? -10.502 2.948 2.897 1.00 98.38 95 VAL A O 1
ATOM 734 N N . ARG A 1 96 ? -10.338 1.622 4.721 1.00 96.88 96 ARG A N 1
ATOM 735 C CA . ARG A 1 96 ? -11.712 1.820 5.186 1.00 96.88 96 ARG A CA 1
ATOM 736 C C . ARG A 1 96 ? -11.773 2.028 6.697 1.00 96.88 96 ARG A C 1
ATOM 738 O O . ARG A 1 96 ? -11.147 1.298 7.465 1.00 96.88 96 ARG A O 1
ATOM 745 N N . ASP A 1 97 ? -12.571 3.007 7.110 1.00 95.06 97 ASP A N 1
ATOM 746 C CA . ASP A 1 97 ? -12.971 3.248 8.498 1.00 95.06 97 ASP A CA 1
ATOM 747 C C . ASP A 1 97 ? -14.492 3.471 8.546 1.00 95.06 97 ASP A C 1
ATOM 749 O O . ASP A 1 97 ? -15.004 4.540 8.198 1.00 95.06 97 ASP A O 1
ATOM 753 N N . GLY A 1 98 ? -15.232 2.418 8.909 1.00 92.56 98 GLY A N 1
ATOM 754 C CA . GLY A 1 98 ? -16.692 2.396 8.809 1.00 92.56 98 GLY A CA 1
ATOM 755 C C . GLY A 1 98 ? -17.167 2.591 7.365 1.00 92.56 98 GLY A C 1
ATOM 756 O O . GLY A 1 98 ? -16.754 1.866 6.463 1.00 92.56 98 GLY A O 1
ATOM 757 N N . GLU A 1 99 ? -18.020 3.589 7.143 1.00 92.19 99 GLU A N 1
ATOM 758 C CA . GLU A 1 99 ? -18.559 3.916 5.814 1.00 92.19 99 GLU A CA 1
ATOM 759 C C . GLU A 1 99 ? -17.580 4.721 4.944 1.00 92.19 99 GLU A C 1
ATOM 761 O O . GLU A 1 99 ? -17.760 4.818 3.732 1.00 92.19 99 GLU A O 1
ATOM 766 N N . ARG A 1 100 ? -16.530 5.304 5.538 1.00 95.00 100 ARG A N 1
ATOM 767 C CA . ARG A 1 100 ? -15.550 6.110 4.803 1.00 95.00 100 ARG A CA 1
ATOM 768 C C . ARG A 1 100 ? -14.491 5.204 4.202 1.00 95.00 100 ARG A C 1
ATOM 770 O O . ARG A 1 100 ? -13.882 4.410 4.920 1.00 95.00 100 ARG A O 1
ATOM 777 N N . ALA A 1 101 ? -14.215 5.381 2.917 1.00 96.94 101 ALA A N 1
ATOM 778 C CA . ALA A 1 101 ? -13.151 4.660 2.243 1.00 96.94 101 ALA A CA 1
ATOM 779 C C . ALA A 1 101 ? -12.351 5.554 1.303 1.00 96.94 101 ALA A C 1
ATOM 781 O O . ALA A 1 101 ? -12.821 6.588 0.834 1.00 96.94 101 ALA A O 1
ATOM 782 N N . ASN A 1 102 ? -11.112 5.155 1.048 1.00 98.19 102 ASN A N 1
ATOM 783 C CA . ASN A 1 102 ? -10.251 5.792 0.066 1.00 98.19 102 ASN A CA 1
ATOM 784 C C . ASN A 1 102 ? -9.303 4.746 -0.532 1.00 98.19 102 ASN A C 1
ATOM 786 O O . ASN A 1 102 ? -9.069 3.691 0.063 1.00 98.19 102 ASN A O 1
ATOM 790 N N . ALA A 1 103 ? -8.741 5.035 -1.701 1.00 98.31 103 ALA A N 1
ATOM 791 C CA . ALA A 1 103 ? -7.750 4.173 -2.319 1.00 98.31 103 ALA A CA 1
ATOM 792 C C . ALA A 1 103 ? -6.756 4.977 -3.154 1.00 98.31 103 ALA A C 1
ATOM 794 O O . ALA A 1 103 ? -7.078 6.043 -3.678 1.00 98.31 103 ALA A O 1
ATOM 795 N N . PHE A 1 104 ? -5.536 4.466 -3.294 1.00 98.19 104 PHE A N 1
ATOM 796 C CA . PHE A 1 104 ? -4.500 5.129 -4.077 1.00 98.19 104 PHE A CA 1
ATOM 797 C C . PHE A 1 104 ? 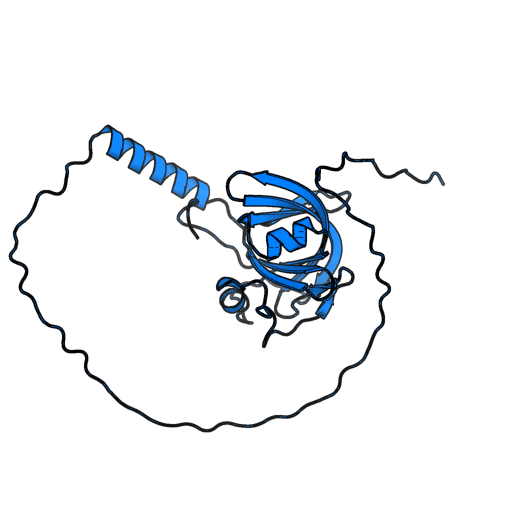-3.502 4.142 -4.676 1.00 98.19 104 PHE A C 1
ATOM 799 O O . PHE A 1 104 ? -3.180 3.110 -4.083 1.00 98.19 104 PHE A O 1
ATOM 806 N N . LEU A 1 105 ? -2.972 4.502 -5.847 1.00 98.12 105 LEU A N 1
ATOM 807 C CA . LEU A 1 105 ? -1.797 3.851 -6.416 1.00 98.12 105 LEU A CA 1
ATOM 808 C C . LEU A 1 105 ? -0.565 4.189 -5.566 1.00 98.12 105 LE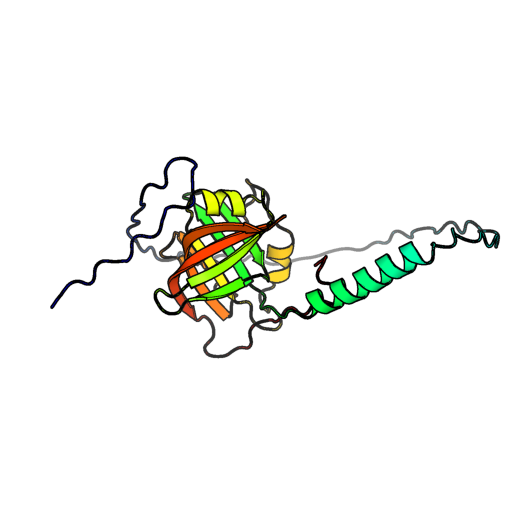U A C 1
ATOM 810 O O . LEU A 1 105 ? -0.260 5.361 -5.324 1.00 98.12 105 LEU A O 1
ATOM 814 N N . ALA A 1 106 ? 0.147 3.157 -5.132 1.00 97.56 106 ALA A N 1
ATOM 815 C CA . ALA A 1 106 ? 1.336 3.252 -4.305 1.00 97.56 106 ALA A CA 1
ATOM 816 C C . ALA A 1 106 ? 2.486 2.458 -4.923 1.00 97.56 106 ALA A C 1
ATOM 818 O O . ALA A 1 106 ? 2.286 1.396 -5.512 1.00 97.56 106 ALA A O 1
ATOM 819 N N . SER A 1 107 ? 3.708 2.946 -4.719 1.00 96.31 107 SER A N 1
ATOM 820 C CA . SER A 1 107 ? 4.915 2.158 -4.973 1.00 96.31 107 SER A CA 1
ATOM 821 C C . SER A 1 107 ? 5.836 2.070 -3.752 1.00 96.31 107 SER A C 1
ATOM 823 O O . SER A 1 107 ? 6.810 1.335 -3.753 1.00 96.31 107 SER A O 1
ATOM 825 N N . TRP A 1 108 ? 5.553 2.772 -2.653 1.00 96.69 108 TRP A N 1
ATOM 826 C CA . TRP A 1 108 ? 6.382 2.706 -1.443 1.00 96.69 108 TRP A CA 1
ATOM 827 C C . TRP A 1 108 ? 5.773 1.738 -0.431 1.00 96.69 108 TRP A C 1
ATOM 829 O O . TRP A 1 108 ? 5.228 2.145 0.596 1.00 96.69 108 TRP A O 1
ATOM 839 N N . VAL A 1 109 ? 5.853 0.449 -0.766 1.00 98.38 109 VAL A N 1
ATOM 840 C CA . VAL A 1 109 ? 5.366 -0.667 0.053 1.00 98.38 109 VAL A CA 1
ATOM 841 C C . VAL A 1 109 ? 6.444 -1.735 0.143 1.00 98.38 109 VAL A C 1
ATOM 843 O O . VAL A 1 109 ? 6.967 -2.129 -0.896 1.00 98.38 109 VAL A O 1
ATOM 846 N N . GLN A 1 110 ? 6.785 -2.206 1.345 1.00 98.00 110 GLN A N 1
ATOM 847 C CA . GLN A 1 110 ? 7.806 -3.244 1.567 1.00 98.00 110 GLN A CA 1
ATOM 848 C C . GLN A 1 110 ? 7.448 -4.139 2.761 1.00 98.00 110 GLN A C 1
ATOM 850 O O . GLN A 1 110 ? 6.821 -3.683 3.712 1.00 98.00 110 GLN A O 1
ATOM 855 N N . GLN A 1 111 ? 7.877 -5.403 2.760 1.00 98.31 111 GLN A N 1
ATOM 856 C CA . GLN A 1 111 ? 7.788 -6.242 3.960 1.00 98.31 111 GLN A CA 1
ATOM 857 C C . GLN A 1 111 ? 8.792 -5.761 5.019 1.00 98.31 111 GLN A C 1
ATOM 859 O O . GLN A 1 111 ? 9.938 -5.459 4.695 1.00 98.31 111 GLN A O 1
ATOM 864 N N . ALA A 1 112 ? 8.371 -5.711 6.284 1.00 98.12 112 ALA A N 1
ATOM 865 C CA . ALA A 1 112 ? 9.201 -5.251 7.401 1.00 98.12 112 ALA A CA 1
ATOM 866 C C . ALA A 1 112 ? 9.446 -6.305 8.488 1.00 98.12 112 ALA A C 1
ATOM 868 O O . ALA A 1 112 ? 10.373 -6.148 9.282 1.00 98.12 112 ALA A O 1
ATOM 869 N N . SER A 1 113 ? 8.645 -7.371 8.550 1.00 98.56 113 SER A N 1
ATOM 870 C CA . SER A 1 113 ? 8.809 -8.435 9.547 1.00 98.56 113 SER A CA 1
ATOM 871 C C . SER A 1 113 ? 8.215 -9.761 9.076 1.00 98.56 113 SER A C 1
ATOM 873 O O . SER A 1 113 ? 7.291 -9.787 8.257 1.00 98.56 113 SER A O 1
ATOM 875 N N . PHE A 1 114 ? 8.732 -10.856 9.642 1.00 98.19 114 PHE A N 1
ATOM 876 C CA . PHE A 1 114 ? 8.163 -12.201 9.533 1.00 98.19 114 PHE A CA 1
ATOM 877 C C . PHE A 1 114 ? 7.258 -12.570 10.718 1.00 98.19 114 PHE A C 1
ATOM 879 O O . PHE A 1 114 ? 6.239 -13.213 10.502 1.00 98.19 114 PHE A O 1
ATOM 886 N N . GLU A 1 115 ? 7.599 -12.173 11.953 1.00 96.44 115 GLU A N 1
ATOM 887 C CA . GLU A 1 115 ? 6.846 -12.549 13.163 1.00 96.44 115 GLU A CA 1
ATOM 888 C C . GLU A 1 115 ? 6.645 -11.347 14.117 1.00 96.44 115 GLU A C 1
ATOM 890 O O . GLU A 1 115 ? 7.592 -10.937 14.795 1.00 96.44 115 GLU A O 1
ATOM 895 N N . PRO A 1 116 ? 5.423 -10.779 14.200 1.00 96.50 116 PRO A N 1
ATOM 896 C CA . PRO A 1 116 ? 4.304 -11.034 13.286 1.00 96.50 116 PRO A CA 1
ATOM 897 C C . PRO A 1 116 ? 4.651 -10.571 11.857 1.00 96.50 116 PRO A C 1
ATOM 899 O O . PRO A 1 116 ? 5.558 -9.742 11.698 1.00 96.50 116 PRO A O 1
ATOM 902 N N . PRO A 1 117 ? 3.963 -11.072 10.817 1.00 98.44 117 PRO A N 1
ATOM 903 C CA . PRO A 1 117 ? 4.172 -10.597 9.457 1.00 98.44 117 PRO A CA 1
ATOM 904 C C . PRO A 1 117 ? 3.725 -9.137 9.355 1.00 98.44 117 PRO A C 1
ATOM 906 O O . PRO A 1 117 ? 2.596 -8.797 9.716 1.00 98.44 117 PRO A O 1
ATOM 909 N N . THR A 1 118 ? 4.608 -8.257 8.884 1.00 98.75 118 THR A N 1
ATOM 910 C CA . THR A 1 118 ? 4.276 -6.836 8.713 1.00 98.75 118 THR A CA 1
ATOM 911 C C . THR A 1 118 ? 4.756 -6.284 7.385 1.00 98.75 118 THR A C 1
ATOM 913 O O . THR A 1 118 ? 5.770 -6.723 6.834 1.00 98.75 118 THR A O 1
ATOM 916 N N . VAL A 1 119 ? 4.042 -5.268 6.910 1.00 98.75 119 VAL A N 1
ATOM 917 C CA . VAL A 1 119 ? 4.414 -4.450 5.754 1.00 98.75 119 VAL A CA 1
ATOM 918 C C . VAL A 1 119 ? 4.436 -2.974 6.128 1.00 98.75 119 VAL A C 1
ATOM 920 O O . VAL A 1 119 ? 3.755 -2.542 7.061 1.00 98.75 119 VAL A O 1
ATOM 923 N N . THR A 1 120 ? 5.222 -2.195 5.397 1.00 98.69 120 THR A N 1
ATOM 924 C CA . THR A 1 120 ? 5.189 -0.737 5.426 1.00 98.69 120 THR A CA 1
ATOM 925 C C . THR A 1 120 ? 4.409 -0.199 4.241 1.00 98.69 120 THR A C 1
ATOM 927 O O . THR A 1 120 ? 4.466 -0.765 3.154 1.00 98.69 120 THR A O 1
ATOM 930 N N . VAL A 1 121 ? 3.713 0.916 4.446 1.00 98.56 121 VAL A N 1
ATOM 931 C CA . VAL A 1 121 ? 3.146 1.746 3.378 1.00 98.56 121 VAL A CA 1
ATOM 932 C C . VAL A 1 121 ? 3.503 3.192 3.684 1.00 98.56 121 VAL A C 1
ATOM 934 O O . VAL A 1 121 ? 3.218 3.682 4.779 1.00 98.56 121 VAL A O 1
ATOM 937 N N . ALA A 1 122 ? 4.128 3.879 2.733 1.00 98.00 122 ALA A N 1
ATOM 938 C CA . ALA A 1 122 ? 4.371 5.309 2.840 1.00 98.00 122 ALA A CA 1
ATOM 939 C C . ALA A 1 122 ? 3.340 6.093 2.023 1.00 98.00 122 ALA A C 1
ATOM 941 O O . ALA A 1 122 ? 3.124 5.824 0.841 1.00 98.00 122 ALA A O 1
ATOM 942 N N . ILE A 1 123 ? 2.723 7.086 2.658 1.00 97.19 123 ILE A N 1
ATOM 943 C CA . ILE A 1 123 ? 1.703 7.942 2.054 1.00 97.19 123 ILE A CA 1
ATOM 944 C C . ILE A 1 123 ? 2.028 9.408 2.316 1.00 97.19 123 ILE A C 1
ATOM 946 O O . ILE A 1 123 ? 2.514 9.769 3.386 1.00 97.19 123 ILE A O 1
ATOM 950 N N . LYS A 1 124 ? 1.773 10.260 1.322 1.00 95.50 124 LYS A N 1
ATOM 951 C CA . LYS A 1 124 ? 1.896 11.708 1.481 1.00 95.50 124 LYS A CA 1
ATOM 952 C C . LYS A 1 124 ? 0.927 12.197 2.559 1.00 95.50 124 LYS A C 1
ATOM 954 O O . LYS A 1 124 ? -0.260 11.873 2.503 1.00 95.50 124 LYS A O 1
ATOM 959 N N . GLN A 1 125 ? 1.435 12.992 3.495 1.00 96.25 125 GLN A N 1
ATOM 960 C CA . GLN A 1 125 ? 0.641 13.504 4.612 1.00 96.25 125 GLN A CA 1
ATOM 961 C C . GLN A 1 125 ? -0.516 14.393 4.127 1.00 96.25 125 GLN A C 1
ATOM 963 O O . GLN A 1 125 ? -0.385 15.101 3.122 1.00 96.25 125 GLN A O 1
ATOM 968 N N . GLY A 1 126 ? -1.645 14.348 4.840 1.00 94.38 126 GLY A N 1
ATOM 969 C CA . GLY A 1 126 ? -2.829 15.169 4.548 1.00 94.38 126 GLY A CA 1
ATOM 970 C C . GLY A 1 126 ? -3.699 14.667 3.390 1.00 94.38 126 GLY A C 1
ATOM 971 O O . GLY A 1 126 ? -4.608 15.367 2.953 1.00 94.38 126 GLY A O 1
ATOM 972 N N . ARG A 1 127 ? -3.434 13.465 2.863 1.00 95.38 127 ARG A N 1
ATOM 973 C CA . ARG A 1 127 ? -4.371 12.779 1.959 1.00 95.38 127 ARG A CA 1
ATOM 974 C C . ARG A 1 127 ? -5.538 12.186 2.763 1.00 95.38 127 ARG A C 1
ATOM 976 O O . ARG A 1 127 ? -5.307 11.741 3.883 1.00 95.38 127 ARG A O 1
ATOM 983 N N . PRO A 1 128 ? -6.745 12.034 2.192 1.00 96.31 128 PRO A N 1
ATOM 984 C CA . PRO A 1 128 ? -7.856 11.400 2.910 1.00 96.31 128 PRO A CA 1
ATOM 985 C C . PRO A 1 128 ? -7.516 9.993 3.433 1.00 96.31 128 PRO A C 1
ATOM 987 O O . PRO A 1 128 ? -7.861 9.642 4.556 1.00 96.31 128 PRO A O 1
ATOM 990 N N . ALA A 1 129 ? -6.757 9.202 2.666 1.00 97.19 129 ALA A N 1
ATOM 991 C CA . ALA A 1 129 ? -6.275 7.897 3.119 1.00 97.19 129 ALA A CA 1
ATOM 992 C C . ALA A 1 129 ? -5.295 7.975 4.313 1.00 97.19 129 ALA A C 1
ATOM 994 O O . ALA A 1 129 ? -5.295 7.070 5.142 1.00 97.19 129 ALA A O 1
ATOM 995 N N . ASP A 1 130 ? -4.495 9.042 4.439 1.00 97.31 130 ASP A N 1
ATOM 996 C CA . ASP A 1 130 ? -3.600 9.252 5.592 1.00 97.31 130 ASP A CA 1
ATOM 997 C C . ASP A 1 130 ? -4.430 9.470 6.862 1.00 97.31 130 ASP A C 1
ATOM 999 O O . ASP A 1 130 ? -4.184 8.829 7.883 1.00 97.31 130 ASP A O 1
ATOM 1003 N N . GLU A 1 131 ? -5.490 10.278 6.778 1.00 96.12 131 GLU A N 1
ATOM 1004 C CA . GLU A 1 131 ? -6.423 10.492 7.888 1.00 96.12 131 GLU A CA 1
ATOM 1005 C C . GLU A 1 131 ? -7.125 9.198 8.325 1.00 96.12 131 GLU A C 1
ATOM 1007 O O . GLU A 1 131 ? -7.209 8.921 9.524 1.00 96.12 131 GLU A O 1
ATOM 1012 N N . LEU A 1 132 ? -7.596 8.386 7.371 1.00 97.00 132 LEU A N 1
ATOM 1013 C CA . LEU A 1 132 ? -8.261 7.108 7.659 1.00 97.00 132 LEU A CA 1
ATOM 1014 C C . LEU A 1 132 ? -7.308 6.096 8.313 1.00 97.00 132 LEU A C 1
ATOM 1016 O O . LEU A 1 132 ? -7.675 5.431 9.284 1.00 97.00 132 LEU A O 1
ATOM 1020 N N . LEU A 1 133 ? -6.061 6.014 7.839 1.00 97.56 133 LEU A N 1
ATOM 1021 C CA . LEU A 1 133 ? -5.035 5.167 8.455 1.00 97.56 133 LEU A CA 1
ATOM 1022 C C . LEU A 1 133 ? -4.702 5.637 9.878 1.00 97.56 133 LEU A C 1
ATOM 1024 O O . LEU A 1 133 ? -4.548 4.816 10.784 1.00 97.56 133 LEU A O 1
ATOM 1028 N N . CYS A 1 134 ? -4.643 6.952 10.106 1.00 96.69 134 CYS A N 1
ATOM 1029 C CA . CYS A 1 134 ? -4.436 7.523 11.439 1.00 96.69 134 CYS A CA 1
ATOM 1030 C C . CYS A 1 134 ? -5.591 7.238 12.403 1.00 96.69 134 CYS A C 1
ATOM 1032 O O . CYS A 1 134 ? -5.354 7.065 13.599 1.00 96.69 134 CYS A O 1
ATOM 1034 N N . ALA A 1 135 ? -6.826 7.181 11.899 1.00 95.50 135 ALA A N 1
ATOM 1035 C CA . ALA A 1 135 ? -8.004 6.825 12.688 1.00 95.50 135 ALA A CA 1
ATOM 1036 C C . ALA A 1 135 ? -8.013 5.342 13.112 1.00 95.50 135 ALA A C 1
ATOM 1038 O O . ALA A 1 135 ? -8.759 4.960 14.015 1.00 95.50 135 ALA A O 1
ATOM 1039 N N . GLY A 1 136 ? -7.137 4.518 12.527 1.00 91.31 136 GLY A N 1
ATOM 1040 C CA . GLY A 1 136 ? -7.061 3.083 12.785 1.00 91.31 136 GLY A CA 1
ATOM 1041 C C . GLY A 1 136 ? -7.935 2.251 11.849 1.00 91.31 136 GLY A C 1
ATOM 1042 O O . GLY A 1 136 ? -8.264 1.118 12.202 1.00 91.31 136 GLY A O 1
ATOM 1043 N N . GLY A 1 137 ? -8.295 2.797 10.682 1.00 89.81 137 GLY A N 1
ATOM 1044 C CA . GLY A 1 137 ? -8.972 2.052 9.628 1.00 89.81 137 GLY A CA 1
ATOM 1045 C C . GLY A 1 137 ? -8.175 0.821 9.186 1.00 89.81 137 GLY A C 1
ATOM 1046 O O . GLY A 1 137 ? -6.937 0.807 9.213 1.00 89.81 137 GLY A O 1
ATOM 1047 N N . GLY A 1 138 ? -8.896 -0.224 8.782 1.00 96.31 138 GLY A N 1
ATOM 1048 C CA . GLY A 1 138 ? -8.297 -1.369 8.104 1.00 96.31 138 GLY A CA 1
ATOM 1049 C C . GLY A 1 138 ? -7.785 -0.946 6.732 1.00 96.31 138 GLY A C 1
ATOM 1050 O O . GLY A 1 138 ? -8.359 -0.055 6.097 1.00 96.31 138 GLY A O 1
ATOM 1051 N N . PHE A 1 139 ? -6.708 -1.571 6.263 1.00 98.75 139 PHE A N 1
ATOM 1052 C CA . PHE A 1 139 ? -6.214 -1.329 4.911 1.00 98.75 139 PHE A CA 1
ATOM 1053 C C . PHE A 1 139 ? -5.801 -2.620 4.221 1.00 98.75 139 PHE A C 1
ATOM 1055 O O . PHE A 1 139 ? -5.360 -3.564 4.874 1.00 98.75 139 PHE A O 1
ATOM 1062 N N . ALA A 1 140 ? -5.905 -2.647 2.896 1.00 98.75 140 ALA A N 1
ATOM 1063 C CA . ALA A 1 140 ? -5.398 -3.741 2.089 1.00 98.75 140 ALA A CA 1
ATOM 1064 C C . ALA A 1 140 ? -4.365 -3.237 1.084 1.00 98.75 140 ALA A C 1
ATOM 1066 O O . ALA A 1 140 ? -4.470 -2.132 0.550 1.00 98.75 140 ALA A O 1
ATOM 1067 N N . VAL A 1 141 ? -3.356 -4.065 0.826 1.00 98.75 141 VAL A N 1
ATOM 1068 C CA . VAL A 1 141 ? -2.377 -3.859 -0.244 1.00 98.75 141 VAL A CA 1
ATOM 1069 C C . VAL A 1 141 ? -2.704 -4.848 -1.353 1.00 98.75 141 VAL A C 1
ATOM 1071 O O . VAL A 1 141 ? -2.498 -6.051 -1.194 1.00 98.75 141 VAL A O 1
ATOM 1074 N N . ASN A 1 142 ? -3.201 -4.338 -2.475 1.00 98.69 142 ASN A N 1
ATOM 1075 C CA . ASN A 1 142 ? -3.543 -5.119 -3.660 1.00 98.69 142 ASN A CA 1
ATOM 1076 C C . ASN A 1 142 ? -2.376 -5.057 -4.651 1.00 98.69 142 ASN A C 1
ATOM 1078 O O . ASN A 1 142 ? -2.022 -3.979 -5.129 1.00 98.69 142 ASN A O 1
ATOM 1082 N N . VAL A 1 143 ? -1.758 -6.199 -4.938 1.00 98.25 143 VAL A N 1
ATOM 1083 C CA . VAL A 1 143 ? -0.563 -6.318 -5.783 1.00 98.25 143 VAL A CA 1
ATOM 1084 C C . VAL A 1 143 ? -0.967 -6.309 -7.251 1.00 98.25 143 VAL A C 1
ATOM 1086 O O . VAL A 1 143 ? -1.703 -7.187 -7.698 1.00 98.25 143 VAL A O 1
ATOM 1089 N N . ILE A 1 144 ? -0.490 -5.330 -8.017 1.00 97.94 144 ILE A N 1
ATOM 1090 C CA . ILE A 1 144 ? -0.857 -5.211 -9.430 1.00 97.94 144 ILE A CA 1
ATOM 1091 C C . ILE A 1 144 ? 0.001 -6.169 -10.259 1.00 97.94 144 ILE A C 1
ATOM 1093 O O . ILE A 1 144 ? 1.219 -6.237 -10.081 1.00 97.94 144 ILE A O 1
ATOM 1097 N N . GLY A 1 145 ? -0.636 -6.908 -11.167 1.00 97.12 145 GLY A N 1
ATOM 1098 C CA . GLY A 1 145 ? 0.060 -7.753 -12.135 1.00 97.12 145 GLY A CA 1
ATOM 1099 C C . GLY A 1 145 ? 0.723 -6.938 -13.243 1.00 97.12 145 GLY A C 1
ATOM 1100 O O . GLY A 1 145 ? 0.284 -5.834 -13.572 1.00 97.12 145 GLY A O 1
ATOM 1101 N N . GLU A 1 146 ? 1.778 -7.484 -13.838 1.00 95.31 146 GLU A N 1
ATOM 1102 C CA . GLU A 1 146 ? 2.427 -6.892 -15.005 1.00 95.31 146 GLU A CA 1
ATOM 1103 C C . GLU A 1 146 ? 1.411 -6.611 -16.128 1.00 95.31 146 GLU A C 1
ATOM 1105 O O . GLU A 1 146 ? 0.494 -7.390 -16.385 1.00 95.31 146 GLU A O 1
ATOM 1110 N N . GLY A 1 147 ? 1.547 -5.451 -16.772 1.00 91.88 147 GLY A N 1
ATOM 1111 C CA . GLY A 1 147 ? 0.642 -5.004 -17.833 1.00 91.88 147 GLY A CA 1
ATOM 1112 C C . GLY A 1 147 ? -0.699 -4.420 -17.369 1.00 91.88 147 GLY A C 1
ATOM 1113 O O . GLY A 1 147 ? -1.389 -3.854 -18.210 1.00 91.88 147 GLY A O 1
ATOM 1114 N N . ASP A 1 148 ? -1.051 -4.504 -16.078 1.00 93.06 148 ASP A N 1
ATOM 1115 C CA . ASP A 1 148 ? -2.294 -3.949 -15.504 1.00 93.06 148 ASP A CA 1
ATOM 1116 C C . ASP A 1 148 ? -3.551 -4.235 -16.355 1.00 93.06 148 ASP A C 1
ATOM 1118 O O . ASP A 1 148 ? -4.223 -3.310 -16.822 1.00 93.06 148 ASP A O 1
ATOM 1122 N N . PRO A 1 149 ? -3.897 -5.513 -16.596 1.00 85.56 149 PRO A N 1
ATOM 1123 C CA . PRO A 1 149 ? -4.951 -5.870 -17.549 1.00 85.56 149 PRO A CA 1
ATOM 1124 C C . PRO A 1 149 ? -6.325 -5.279 -17.193 1.00 85.56 149 PRO A C 1
ATOM 1126 O O . PRO A 1 149 ? -7.162 -5.095 -18.075 1.00 85.56 149 PRO A O 1
ATOM 1129 N N . ASN A 1 150 ? -6.547 -4.959 -15.915 1.00 90.69 150 ASN A N 1
ATOM 1130 C CA . ASN A 1 150 ? -7.800 -4.409 -15.399 1.00 90.69 150 ASN A CA 1
ATOM 1131 C C . ASN A 1 150 ? -7.791 -2.874 -15.267 1.00 90.69 150 ASN A C 1
ATOM 1133 O O . ASN A 1 150 ? -8.774 -2.298 -14.805 1.00 90.69 150 ASN A O 1
ATOM 1137 N N . GLY A 1 151 ? -6.713 -2.197 -15.678 1.00 95.12 151 GLY A N 1
ATOM 1138 C CA . GLY A 1 151 ? -6.630 -0.734 -15.698 1.00 95.12 151 GLY A CA 1
ATOM 1139 C C . GLY A 1 151 ? -6.662 -0.070 -14.316 1.00 95.12 151 GLY A C 1
ATOM 1140 O O . GLY A 1 151 ? -7.063 1.096 -14.208 1.00 95.12 151 GLY A O 1
ATOM 1141 N N . LEU A 1 152 ? -6.252 -0.784 -13.263 1.00 97.25 152 LEU A N 1
ATOM 1142 C CA . LEU A 1 152 ? -6.272 -0.286 -11.888 1.00 97.25 152 LEU A CA 1
ATOM 1143 C C . LEU A 1 152 ? -5.306 0.892 -11.711 1.00 97.25 152 LEU A C 1
ATOM 1145 O O . LEU A 1 152 ? -5.643 1.871 -11.045 1.00 97.25 152 LEU A O 1
ATOM 1149 N N . MET A 1 153 ? -4.133 0.861 -12.348 1.00 96.69 153 MET A N 1
ATOM 1150 C CA . MET A 1 153 ? -3.145 1.940 -12.243 1.00 96.69 153 MET A CA 1
ATOM 1151 C C . MET A 1 153 ? -3.713 3.262 -12.752 1.00 96.69 153 MET A C 1
ATOM 1153 O O . MET A 1 153 ? -3.570 4.295 -12.099 1.00 96.69 153 MET A O 1
ATOM 1157 N N . LYS A 1 154 ? -4.399 3.234 -13.902 1.00 95.75 154 LYS A N 1
ATOM 1158 C CA . LYS A 1 154 ? -5.018 4.434 -14.478 1.00 95.75 154 LYS A CA 1
ATOM 1159 C C . LYS A 1 154 ? -6.141 4.961 -13.587 1.00 95.75 154 LYS A C 1
ATOM 1161 O O . LYS A 1 154 ? -6.244 6.171 -13.398 1.00 95.75 154 LYS A O 1
ATOM 1166 N N . HIS A 1 155 ? -6.974 4.068 -13.054 1.00 97.56 155 HIS A N 1
ATOM 1167 C CA . HIS A 1 155 ? -8.111 4.446 -12.215 1.00 97.56 155 HIS A CA 1
ATOM 1168 C C . HIS A 1 155 ? -7.670 5.072 -10.891 1.00 97.56 155 HIS A C 1
ATOM 1170 O O . HIS A 1 155 ? -8.109 6.169 -10.557 1.00 97.56 155 HIS A O 1
ATOM 1176 N N . PHE A 1 156 ? -6.760 4.415 -10.170 1.00 97.81 156 PHE A N 1
ATOM 1177 C CA . PHE A 1 156 ? -6.319 4.845 -8.839 1.00 97.81 156 PHE A CA 1
ATOM 1178 C C . PHE A 1 156 ? -5.148 5.838 -8.856 1.00 97.81 156 PHE A C 1
ATOM 1180 O O . PHE A 1 156 ? -4.816 6.420 -7.821 1.00 97.81 156 PHE A O 1
ATOM 1187 N N . GLY A 1 157 ? -4.529 6.069 -10.018 1.00 95.31 157 GLY A N 1
ATOM 1188 C CA . GLY A 1 157 ? -3.466 7.061 -10.199 1.00 95.31 157 GLY A CA 1
ATOM 1189 C C . GLY A 1 157 ? -3.953 8.513 -10.162 1.00 95.31 157 GLY A C 1
ATOM 1190 O O . GLY A 1 157 ? -3.164 9.408 -9.867 1.00 95.31 157 GLY A O 1
ATOM 1191 N N . LYS A 1 158 ? -5.248 8.760 -10.412 1.00 94.00 158 LYS A N 1
ATOM 1192 C CA . LYS A 1 158 ? -5.832 10.115 -10.391 1.00 94.00 158 LYS A CA 1
ATOM 1193 C C . LYS A 1 158 ? -6.009 10.684 -8.972 1.00 94.00 158 LYS A C 1
ATOM 1195 O O . LYS A 1 158 ? -6.043 11.900 -8.811 1.00 94.00 158 LYS A O 1
ATOM 1200 N N . GLY A 1 159 ? -6.060 9.815 -7.955 1.00 93.69 159 GLY A N 1
ATOM 1201 C CA . GLY A 1 159 ? -6.395 10.177 -6.574 1.00 93.69 159 GLY A CA 1
ATOM 1202 C C . GLY A 1 159 ? -7.886 10.482 -6.378 1.00 93.69 159 GLY A C 1
ATOM 1203 O O . GLY A 1 159 ? -8.621 10.647 -7.344 1.00 93.69 159 GLY A O 1
ATOM 1204 N N . PHE A 1 160 ? -8.332 10.536 -5.123 1.00 96.19 160 PHE A N 1
ATOM 1205 C CA . PHE A 1 160 ? -9.740 10.756 -4.774 1.00 96.19 160 PHE A CA 1
ATOM 1206 C C . PHE A 1 160 ? -9.853 11.681 -3.566 1.00 96.19 160 PHE A C 1
ATOM 1208 O O . PHE A 1 160 ? -9.099 11.528 -2.593 1.00 96.19 160 PHE A O 1
ATOM 1215 N N . GLY A 1 161 ? -10.785 12.631 -3.632 1.00 94.00 161 GLY A N 1
ATOM 1216 C CA . GLY A 1 161 ? -11.151 13.491 -2.514 1.00 94.00 161 GLY A CA 1
ATOM 1217 C C . GLY A 1 161 ? -11.898 12.756 -1.387 1.00 94.00 161 GLY A C 1
ATOM 1218 O O . GLY A 1 161 ? -12.157 11.557 -1.485 1.00 94.00 161 GLY A O 1
ATOM 1219 N N . PRO A 1 162 ? -12.242 13.465 -0.295 1.00 88.62 162 PRO A N 1
ATOM 1220 C CA . PRO A 1 162 ? -12.922 12.883 0.868 1.00 88.62 162 PRO A CA 1
ATOM 1221 C C . PRO A 1 162 ? -14.315 12.299 0.587 1.00 88.62 162 PRO A C 1
ATOM 1223 O O . PRO A 1 162 ? -14.700 11.344 1.253 1.00 88.62 162 PRO A O 1
ATOM 1226 N N . ASP A 1 163 ? -15.041 12.870 -0.378 1.00 89.12 163 ASP A N 1
ATOM 1227 C CA . ASP A 1 163 ? -16.439 12.531 -0.690 1.00 89.12 163 ASP A CA 1
ATOM 1228 C C . ASP A 1 163 ? -16.592 11.811 -2.043 1.00 89.12 163 ASP A C 1
ATOM 1230 O O . ASP A 1 163 ? -17.702 11.622 -2.540 1.00 89.12 163 ASP A O 1
ATOM 1234 N N . GLU A 1 164 ? -15.476 11.436 -2.672 1.00 94.38 164 GLU A N 1
ATOM 1235 C CA . GLU A 1 164 ? -15.475 10.662 -3.912 1.00 94.38 164 GLU A CA 1
ATOM 1236 C C . GLU A 1 164 ? -15.425 9.169 -3.594 1.00 94.38 164 GLU A C 1
ATOM 1238 O O . GLU A 1 164 ? -14.585 8.733 -2.809 1.00 94.38 164 GLU A O 1
ATOM 1243 N N . ASP A 1 165 ? -16.279 8.378 -4.246 1.00 95.25 165 ASP A N 1
ATOM 1244 C CA . ASP A 1 165 ? -16.191 6.921 -4.174 1.00 95.25 165 ASP A CA 1
ATOM 1245 C C . ASP A 1 165 ? -15.027 6.429 -5.056 1.00 95.25 165 ASP A C 1
ATOM 1247 O O . ASP A 1 165 ? -15.106 6.516 -6.289 1.00 95.25 165 ASP A O 1
ATOM 1251 N N . PRO A 1 166 ? -13.930 5.907 -4.470 1.00 96.94 166 PRO A N 1
ATOM 1252 C CA . PRO A 1 166 ? -12.802 5.425 -5.250 1.00 96.94 166 PRO A CA 1
ATOM 1253 C C . PRO A 1 166 ? -13.105 4.127 -6.009 1.00 96.94 166 PRO A C 1
ATOM 1255 O O . PRO A 1 166 ? -12.317 3.737 -6.873 1.00 96.94 166 PRO A O 1
ATOM 1258 N N . PHE A 1 167 ? -14.212 3.449 -5.699 1.00 97.50 167 PHE A N 1
ATOM 1259 C CA . PHE A 1 167 ? -14.550 2.131 -6.231 1.00 97.50 167 PHE A CA 1
ATOM 1260 C C . PHE A 1 167 ? -15.635 2.165 -7.308 1.00 97.50 167 PHE A C 1
ATOM 1262 O O . PHE A 1 167 ? -16.009 1.106 -7.811 1.00 97.50 167 PHE A O 1
ATOM 1269 N N . ASP A 1 168 ? -16.105 3.347 -7.717 1.00 96.12 168 ASP A N 1
ATOM 1270 C CA . ASP A 1 168 ? -17.077 3.457 -8.806 1.00 96.12 168 ASP A CA 1
ATOM 1271 C C . ASP A 1 168 ? -16.557 2.770 -10.084 1.00 96.12 168 ASP A C 1
ATOM 1273 O O . ASP A 1 168 ? -15.472 3.072 -10.591 1.00 96.12 168 ASP A O 1
ATOM 1277 N N . GLY A 1 169 ? -17.327 1.798 -10.579 1.00 95.56 169 GLY A N 1
ATOM 1278 C CA . GLY A 1 169 ? -16.968 0.973 -11.734 1.00 95.56 169 GLY A CA 1
ATOM 1279 C C . GLY A 1 169 ? -15.864 -0.069 -11.499 1.00 95.56 169 GLY A C 1
ATOM 1280 O O . GLY A 1 169 ? -15.455 -0.724 -12.461 1.00 95.56 169 GLY A O 1
ATOM 1281 N N . ILE A 1 170 ? -15.394 -0.259 -10.262 1.00 97.75 170 ILE A N 1
ATOM 1282 C CA . ILE A 1 170 ? -14.368 -1.245 -9.896 1.00 97.75 170 ILE A CA 1
ATOM 1283 C C . ILE A 1 170 ? -15.004 -2.410 -9.136 1.00 97.75 170 ILE A C 1
ATOM 1285 O O . ILE A 1 170 ? -15.782 -2.224 -8.207 1.00 97.75 170 ILE A O 1
ATOM 1289 N N . ALA A 1 171 ? -14.655 -3.638 -9.521 1.00 96.94 171 ALA A N 1
ATOM 1290 C CA . ALA A 1 171 ? -15.049 -4.821 -8.766 1.00 96.94 171 ALA A CA 1
ATOM 1291 C C . ALA A 1 171 ? -14.278 -4.883 -7.439 1.00 96.94 171 ALA A C 1
ATOM 1293 O O . ALA A 1 171 ? -13.044 -4.832 -7.443 1.00 96.94 171 ALA A O 1
ATOM 1294 N N . THR A 1 172 ? -15.001 -5.035 -6.330 1.00 97.81 172 THR A N 1
ATOM 1295 C CA . THR A 1 172 ? -14.423 -5.146 -4.988 1.00 97.81 172 THR A CA 1
ATOM 1296 C C . THR A 1 172 ? -14.993 -6.332 -4.217 1.00 97.81 172 THR A C 1
ATOM 1298 O O . THR A 1 172 ? -16.117 -6.782 -4.452 1.00 97.81 172 THR A O 1
ATOM 1301 N N . GLU A 1 173 ? -14.198 -6.831 -3.277 1.00 97.56 173 GLU A N 1
ATOM 1302 C CA . GLU A 1 173 ? -14.608 -7.784 -2.248 1.00 97.56 173 GLU A CA 1
ATOM 1303 C C . GLU A 1 173 ? -14.311 -7.178 -0.877 1.00 97.56 173 GLU A C 1
ATOM 1305 O O . GLU A 1 173 ? -13.224 -6.650 -0.651 1.00 97.56 173 GLU A O 1
ATOM 1310 N N . LEU A 1 174 ? -15.258 -7.246 0.059 1.00 96.62 174 LEU A N 1
ATOM 1311 C CA . LEU A 1 174 ? -15.036 -6.705 1.397 1.00 96.62 174 LEU A CA 1
ATOM 1312 C C . LEU A 1 174 ? -14.153 -7.657 2.216 1.00 96.62 174 LEU A C 1
ATOM 1314 O O . LEU A 1 174 ? -14.534 -8.802 2.469 1.00 96.62 174 LEU A O 1
ATOM 1318 N N . GLY A 1 175 ? -12.987 -7.172 2.640 1.00 96.75 175 GLY A N 1
ATOM 1319 C CA . GLY A 1 175 ? -12.051 -7.919 3.471 1.00 96.75 175 GLY A CA 1
ATOM 1320 C C . GLY A 1 175 ? -12.500 -8.073 4.928 1.00 96.75 175 GLY A C 1
ATOM 1321 O O . GLY A 1 175 ? -13.385 -7.370 5.425 1.00 96.75 175 GLY A O 1
ATOM 1322 N N . SER A 1 176 ? -11.838 -8.976 5.651 1.00 96.31 176 SER A N 1
ATOM 1323 C CA . SER A 1 176 ? -12.039 -9.205 7.090 1.00 96.31 176 SER A CA 1
ATOM 1324 C C . SER A 1 176 ? -11.718 -7.984 7.965 1.00 96.31 176 SER A C 1
ATOM 1326 O O . SER A 1 176 ? -12.285 -7.819 9.049 1.00 96.31 176 SER A O 1
ATOM 1328 N N . THR A 1 177 ? -10.839 -7.105 7.486 1.00 95.50 177 THR A N 1
ATOM 1329 C CA . THR A 1 177 ? -10.480 -5.821 8.109 1.00 95.50 177 THR A CA 1
ATOM 1330 C C . THR A 1 177 ? -11.423 -4.680 7.728 1.00 95.50 177 THR A C 1
ATOM 1332 O O . THR A 1 177 ? -11.271 -3.568 8.232 1.00 95.50 177 THR A O 1
ATOM 1335 N N . GLY A 1 178 ? -12.386 -4.938 6.839 1.00 95.50 178 GLY A N 1
ATOM 1336 C CA . GLY A 1 178 ? -13.242 -3.933 6.215 1.00 95.50 178 GLY A CA 1
ATOM 1337 C C . GLY A 1 178 ? -12.600 -3.234 5.015 1.00 95.50 178 GLY A C 1
ATOM 1338 O O . GLY A 1 178 ? -13.305 -2.565 4.273 1.00 95.50 178 GLY A O 1
ATOM 1339 N N . ALA A 1 179 ? -11.297 -3.379 4.771 1.00 97.44 179 ALA A N 1
ATOM 1340 C CA . ALA A 1 179 ? -10.688 -2.821 3.569 1.00 97.44 179 ALA A CA 1
ATOM 1341 C C . ALA A 1 179 ? -11.141 -3.571 2.308 1.00 97.44 179 ALA A C 1
ATOM 1343 O O . ALA A 1 179 ? -11.307 -4.791 2.322 1.00 97.44 179 ALA A O 1
ATOM 1344 N N . ASP A 1 180 ? -11.318 -2.841 1.208 1.00 98.25 180 ASP A N 1
ATOM 1345 C CA . ASP A 1 180 ? -11.715 -3.422 -0.073 1.00 98.25 180 ASP A CA 1
ATOM 1346 C C . ASP A 1 180 ? -10.548 -4.159 -0.728 1.00 98.25 180 ASP A C 1
ATOM 1348 O O . ASP A 1 180 ? -9.468 -3.603 -0.951 1.00 98.25 180 ASP A O 1
ATOM 1352 N N . LEU A 1 181 ? -10.779 -5.415 -1.079 1.00 98.62 181 LEU A N 1
ATOM 1353 C CA . LEU A 1 181 ? -9.886 -6.204 -1.906 1.00 98.62 181 LEU A CA 1
ATOM 1354 C C . LEU A 1 181 ? -10.298 -6.050 -3.365 1.00 98.62 181 LEU A C 1
ATOM 1356 O O . LEU A 1 181 ? -11.480 -5.906 -3.676 1.00 98.62 181 LEU A O 1
ATOM 1360 N N . LEU A 1 182 ? -9.320 -6.092 -4.264 1.00 98.25 182 LEU A N 1
ATOM 1361 C CA . LEU A 1 182 ? -9.530 -5.884 -5.691 1.00 98.25 182 LEU A CA 1
ATOM 1362 C C . LEU A 1 182 ? -9.238 -7.186 -6.446 1.00 98.25 182 LEU A C 1
ATOM 1364 O O . LEU A 1 182 ? -8.069 -7.460 -6.718 1.00 98.25 182 LEU A O 1
ATOM 1368 N N . PRO A 1 183 ? -10.255 -7.967 -6.856 1.00 97.12 183 PRO A N 1
ATOM 1369 C CA . PRO A 1 183 ? -10.052 -9.185 -7.651 1.00 97.12 183 PRO A CA 1
ATOM 1370 C C . PRO A 1 183 ? -9.361 -8.954 -9.003 1.00 97.12 183 PRO A C 1
ATOM 1372 O O . PRO A 1 183 ? -8.894 -9.894 -9.633 1.00 97.12 183 PRO A O 1
ATOM 1375 N N . GLY A 1 184 ? -9.286 -7.699 -9.465 1.00 95.94 184 GLY A N 1
ATOM 1376 C CA . GLY A 1 184 ? -8.494 -7.318 -10.637 1.00 95.94 184 GLY A CA 1
ATOM 1377 C C . GLY A 1 184 ? -6.973 -7.277 -10.402 1.00 95.94 184 GLY A C 1
ATOM 1378 O O . GLY A 1 184 ? -6.220 -7.086 -11.358 1.00 95.94 184 GLY A O 1
ATOM 1379 N N . ALA A 1 185 ? -6.518 -7.411 -9.155 1.00 97.56 185 ALA A N 1
ATOM 1380 C CA . ALA A 1 185 ? -5.115 -7.555 -8.772 1.00 97.56 185 ALA A CA 1
ATOM 1381 C C . ALA A 1 185 ? -4.670 -9.029 -8.876 1.00 97.56 185 ALA A C 1
ATOM 1383 O O . ALA A 1 185 ? -5.501 -9.914 -9.040 1.00 97.56 185 ALA A O 1
ATOM 1384 N N . ILE A 1 186 ? -3.369 -9.321 -8.754 1.00 97.31 186 ILE A N 1
ATOM 1385 C CA . ILE A 1 186 ? -2.880 -10.720 -8.726 1.00 97.31 186 ILE A CA 1
ATOM 1386 C C . ILE A 1 186 ? -2.931 -11.333 -7.319 1.00 97.31 186 ILE A C 1
ATOM 1388 O O . ILE A 1 186 ? -3.004 -12.550 -7.163 1.00 97.31 186 ILE A O 1
ATOM 1392 N N . GLY A 1 187 ? -2.962 -10.491 -6.288 1.00 97.56 187 GLY A N 1
ATOM 1393 C CA . GLY A 1 187 ? -3.145 -10.892 -4.898 1.00 97.56 187 GLY A CA 1
ATOM 1394 C C . GLY A 1 187 ? -3.396 -9.686 -4.002 1.00 97.56 187 GLY A C 1
ATOM 1395 O O . GLY A 1 187 ? -3.176 -8.542 -4.408 1.00 97.56 187 GLY A O 1
ATOM 1396 N N . ALA A 1 188 ? -3.857 -9.935 -2.783 1.00 98.31 188 ALA A N 1
ATOM 1397 C CA . ALA A 1 188 ? -4.122 -8.902 -1.793 1.00 98.31 188 ALA A CA 1
ATOM 1398 C C . ALA A 1 188 ? -3.748 -9.378 -0.388 1.00 98.31 188 ALA A C 1
ATOM 1400 O O . ALA A 1 188 ? -3.934 -10.547 -0.050 1.00 98.31 188 ALA A O 1
ATOM 1401 N N . ILE A 1 189 ? -3.248 -8.465 0.440 1.00 98.50 189 ILE A N 1
ATOM 1402 C CA . ILE A 1 189 ? -3.015 -8.701 1.869 1.00 98.50 189 ILE A CA 1
ATOM 1403 C C . ILE A 1 189 ? -3.776 -7.675 2.697 1.00 98.50 189 ILE A C 1
ATOM 1405 O O . ILE A 1 189 ? -3.780 -6.486 2.379 1.00 98.50 189 ILE A O 1
ATOM 1409 N N . GLU A 1 190 ? -4.396 -8.142 3.772 1.00 98.50 190 GLU A N 1
ATOM 1410 C CA . GLU A 1 190 ? -5.171 -7.331 4.702 1.00 98.50 190 GLU A CA 1
ATOM 1411 C C . GLU A 1 190 ? -4.345 -6.977 5.924 1.00 98.50 190 GLU A C 1
ATOM 1413 O O . GLU A 1 190 ? -3.679 -7.835 6.510 1.00 98.50 190 GLU A O 1
ATOM 1418 N N . CYS A 1 191 ? -4.406 -5.715 6.327 1.00 98.62 191 CYS A N 1
ATOM 1419 C CA . CYS A 1 191 ? -3.543 -5.167 7.351 1.00 98.62 191 CYS A CA 1
ATOM 1420 C C . CYS A 1 191 ? -4.312 -4.346 8.385 1.00 98.62 191 CYS A C 1
ATOM 1422 O O . CYS A 1 191 ? -5.239 -3.593 8.079 1.00 98.62 191 CYS A O 1
ATOM 1424 N N . VAL A 1 192 ? -3.843 -4.432 9.629 1.00 98.06 192 VAL A N 1
ATOM 1425 C CA . VAL A 1 192 ? -4.226 -3.517 10.710 1.00 98.06 192 VAL A CA 1
ATOM 1426 C C . VAL A 1 192 ? -3.036 -2.648 11.090 1.00 98.06 192 VAL A C 1
ATOM 1428 O O . VAL A 1 192 ? -1.922 -3.148 11.276 1.00 98.06 192 VAL A O 1
ATOM 1431 N N . VAL A 1 193 ? -3.255 -1.340 11.230 1.00 97.88 193 VAL A N 1
ATOM 1432 C CA . VAL A 1 193 ? -2.186 -0.400 11.593 1.00 97.88 193 VAL A CA 1
ATOM 1433 C C . VAL A 1 193 ? -1.633 -0.737 12.984 1.00 97.88 193 VAL A C 1
ATOM 1435 O O . VAL A 1 193 ? -2.369 -0.861 13.966 1.00 97.88 193 VAL A O 1
ATOM 1438 N N . ARG A 1 194 ? -0.309 -0.894 13.076 1.00 96.56 194 ARG A N 1
ATOM 1439 C CA . ARG A 1 194 ? 0.424 -1.131 14.330 1.00 96.56 194 ARG A CA 1
ATOM 1440 C C . ARG A 1 194 ? 1.097 0.127 14.853 1.00 96.56 194 ARG A C 1
ATOM 1442 O O . ARG A 1 194 ? 1.055 0.384 16.055 1.00 96.56 194 ARG A O 1
ATOM 1449 N N . SER A 1 195 ? 1.718 0.888 13.966 1.00 96.75 195 SER A N 1
ATOM 1450 C CA . SER A 1 195 ? 2.392 2.141 14.294 1.00 96.75 195 SER A CA 1
ATOM 1451 C C . SER A 1 195 ? 2.555 2.996 13.047 1.00 96.75 195 SER A C 1
ATOM 1453 O O . SER A 1 195 ? 2.452 2.500 11.926 1.00 96.75 195 SER A O 1
ATOM 1455 N N . SER A 1 196 ? 2.874 4.270 13.244 1.00 97.62 196 SER A N 1
ATOM 1456 C CA . SER A 1 196 ? 3.233 5.182 12.165 1.00 97.62 196 SER A CA 1
ATOM 1457 C C . SER A 1 196 ? 4.340 6.129 12.601 1.00 97.62 196 SER A C 1
ATOM 1459 O O . SER A 1 196 ? 4.397 6.491 13.777 1.00 97.62 196 SER A O 1
ATOM 1461 N N . THR A 1 197 ? 5.153 6.580 11.651 1.00 97.75 197 THR A N 1
ATOM 1462 C CA . THR A 1 197 ? 6.206 7.576 11.878 1.00 97.75 197 THR A CA 1
ATOM 1463 C C . THR A 1 197 ? 6.223 8.578 10.729 1.00 97.75 197 THR A C 1
ATOM 1465 O O . THR A 1 197 ? 6.101 8.199 9.564 1.00 97.75 197 THR A O 1
ATOM 1468 N N . GLU A 1 198 ? 6.378 9.861 11.043 1.00 97.44 198 GLU A N 1
ATOM 1469 C CA . GLU A 1 198 ? 6.582 10.909 10.039 1.00 97.44 198 GLU A CA 1
ATOM 1470 C C . GLU A 1 198 ? 7.990 10.804 9.440 1.00 97.44 198 GLU A C 1
ATOM 1472 O O . GLU A 1 198 ? 8.975 10.641 10.159 1.00 97.44 198 GLU A O 1
ATOM 1477 N N . ALA A 1 199 ? 8.083 10.883 8.116 1.00 95.88 199 ALA A N 1
ATOM 1478 C CA . ALA A 1 199 ? 9.309 10.701 7.347 1.00 95.88 199 ALA A CA 1
ATOM 1479 C C . ALA A 1 199 ? 9.454 11.826 6.308 1.00 95.88 199 ALA A C 1
ATOM 1481 O O . ALA A 1 199 ? 9.521 11.582 5.106 1.00 95.88 199 ALA A O 1
ATOM 1482 N N . GLY A 1 200 ? 9.451 13.077 6.776 1.00 95.31 200 GLY A N 1
ATOM 1483 C CA . GLY A 1 200 ? 9.442 14.254 5.907 1.00 95.31 200 GLY A CA 1
ATOM 1484 C C . GLY A 1 200 ? 8.032 14.577 5.419 1.00 95.31 200 GLY A C 1
ATOM 1485 O O . GLY A 1 200 ? 7.140 14.787 6.233 1.00 95.31 200 GLY A O 1
ATOM 1486 N N . ASP A 1 201 ? 7.822 14.616 4.104 1.00 95.19 201 ASP A N 1
ATOM 1487 C CA . ASP A 1 201 ? 6.519 14.904 3.481 1.00 95.19 201 ASP A CA 1
ATOM 1488 C C . ASP A 1 201 ? 5.570 13.688 3.434 1.00 95.19 201 ASP A C 1
ATOM 1490 O O . ASP A 1 201 ? 4.390 13.816 3.092 1.00 95.19 201 ASP A O 1
ATOM 1494 N N . HIS A 1 202 ? 6.070 12.509 3.813 1.00 97.00 202 HIS A N 1
ATOM 1495 C CA . HIS A 1 202 ? 5.302 11.274 3.927 1.00 97.00 202 HIS A CA 1
ATOM 1496 C C . HIS A 1 202 ? 5.182 10.820 5.382 1.00 97.00 202 HIS A C 1
ATOM 1498 O O . HIS A 1 202 ? 5.980 11.181 6.251 1.00 97.00 202 HIS A O 1
ATOM 1504 N N . ARG A 1 203 ? 4.174 9.994 5.642 1.00 98.12 203 ARG A N 1
ATOM 1505 C CA . ARG A 1 203 ? 4.043 9.180 6.845 1.00 98.12 203 ARG A CA 1
ATOM 1506 C C . ARG A 1 203 ? 4.203 7.719 6.456 1.00 98.12 203 ARG A C 1
ATOM 1508 O O . ARG A 1 203 ? 3.604 7.263 5.484 1.00 98.12 203 ARG A O 1
ATOM 1515 N N . VAL A 1 204 ? 5.025 6.997 7.209 1.00 98.62 204 VAL A N 1
ATOM 1516 C CA . VAL A 1 204 ? 5.219 5.555 7.045 1.00 98.62 204 VAL A CA 1
ATOM 1517 C C . VAL A 1 204 ? 4.362 4.843 8.074 1.00 98.62 204 VAL A C 1
ATOM 1519 O O . VAL A 1 204 ? 4.574 5.003 9.275 1.00 98.62 204 VAL A O 1
ATOM 1522 N N . PHE A 1 205 ? 3.413 4.046 7.604 1.00 98.62 205 PHE A N 1
ATOM 1523 C CA . PHE A 1 205 ? 2.611 3.152 8.427 1.00 98.62 205 PHE A CA 1
ATOM 1524 C C . PHE A 1 205 ? 3.229 1.760 8.424 1.00 98.62 205 PHE A C 1
ATOM 1526 O O . PHE A 1 205 ? 3.648 1.272 7.379 1.00 98.62 205 PHE A O 1
ATOM 1533 N N . VAL A 1 206 ? 3.256 1.115 9.588 1.00 98.62 206 VAL A N 1
ATOM 1534 C CA . VAL A 1 206 ? 3.546 -0.315 9.735 1.00 98.62 206 VAL A CA 1
ATOM 1535 C C . VAL A 1 206 ? 2.220 -1.023 9.984 1.00 98.62 206 VAL A C 1
ATOM 1537 O O . VAL A 1 206 ? 1.556 -0.746 10.987 1.00 98.62 206 VAL A O 1
ATOM 1540 N N . GLY A 1 207 ? 1.836 -1.931 9.090 1.00 98.44 207 GLY A N 1
ATOM 1541 C CA . GLY A 1 207 ? 0.654 -2.778 9.232 1.00 98.44 207 GLY A CA 1
ATOM 1542 C C . GLY A 1 207 ? 1.027 -4.217 9.551 1.00 98.44 207 GLY A C 1
ATOM 1543 O O . GLY A 1 207 ? 1.937 -4.768 8.937 1.00 98.44 207 GLY A O 1
ATOM 1544 N N . GLU A 1 208 ? 0.329 -4.828 10.505 1.00 98.56 208 GLU A N 1
ATOM 1545 C CA . GLU A 1 208 ? 0.366 -6.283 10.686 1.00 98.56 208 GLU A CA 1
ATOM 1546 C C . GLU A 1 208 ? -0.572 -6.935 9.686 1.00 98.56 208 GLU A C 1
ATOM 1548 O O . GLU A 1 208 ? -1.744 -6.564 9.632 1.00 98.56 208 GLU A O 1
ATOM 1553 N N . VAL A 1 209 ? -0.051 -7.906 8.940 1.00 98.69 209 VAL A N 1
ATOM 1554 C CA . VAL A 1 209 ? -0.826 -8.707 7.997 1.00 98.69 209 VAL A CA 1
ATOM 1555 C C . VAL A 1 209 ? -1.664 -9.709 8.784 1.00 98.69 209 VAL A C 1
ATOM 1557 O O . VAL A 1 209 ? -1.126 -10.466 9.595 1.00 98.69 209 VAL A O 1
ATOM 1560 N N . VAL A 1 210 ? -2.977 -9.703 8.562 1.00 98.50 210 VAL A N 1
ATOM 1561 C CA . VAL A 1 210 ? -3.938 -10.536 9.309 1.00 98.50 210 VAL A CA 1
ATOM 1562 C C . VAL A 1 210 ? -4.715 -11.517 8.433 1.00 98.50 210 VAL A C 1
ATOM 1564 O O . VAL A 1 210 ? -5.194 -12.519 8.958 1.00 98.50 210 VAL A O 1
ATOM 1567 N N . ASP A 1 211 ? -4.812 -11.261 7.127 1.00 98.31 211 ASP A N 1
ATOM 1568 C CA . ASP A 1 211 ? -5.423 -12.150 6.130 1.00 98.31 211 ASP A CA 1
ATOM 1569 C C . ASP A 1 211 ? -4.838 -11.848 4.729 1.00 98.31 211 ASP A C 1
ATOM 1571 O O . ASP A 1 211 ? -4.105 -10.868 4.549 1.00 98.31 211 ASP A O 1
ATOM 1575 N N . GLY A 1 212 ? -5.132 -12.682 3.730 1.00 97.19 212 GLY A N 1
ATOM 1576 C CA . GLY A 1 212 ? -4.733 -12.456 2.341 1.00 97.19 212 GLY A CA 1
ATOM 1577 C C . GLY A 1 212 ? -5.456 -13.343 1.324 1.00 97.19 212 GLY A C 1
ATOM 1578 O O . GLY A 1 212 ? -6.054 -14.368 1.658 1.00 97.19 212 GLY A O 1
ATOM 1579 N N . ARG A 1 213 ? -5.408 -12.937 0.054 1.00 97.12 213 ARG A N 1
ATOM 1580 C CA . ARG A 1 213 ? -5.989 -13.640 -1.099 1.00 97.12 213 ARG A CA 1
ATOM 1581 C C . ARG A 1 213 ? -4.974 -13.706 -2.237 1.00 97.12 213 ARG A C 1
ATOM 1583 O O . ARG A 1 213 ? -4.251 -12.742 -2.480 1.00 97.12 213 ARG A O 1
ATOM 1590 N N . SER A 1 214 ? -4.964 -14.825 -2.954 1.00 96.00 214 SER A N 1
ATOM 1591 C CA . SER A 1 214 ? -4.304 -14.950 -4.257 1.00 96.00 214 SER A CA 1
ATOM 1592 C C . SER A 1 214 ? -5.393 -15.020 -5.317 1.00 96.00 214 SER A C 1
ATOM 1594 O O . SER A 1 214 ? -6.272 -15.875 -5.216 1.00 96.00 214 SER A O 1
ATOM 1596 N N . TYR A 1 215 ? -5.360 -14.117 -6.293 1.00 94.94 215 TYR A N 1
ATOM 1597 C CA . TYR A 1 215 ? -6.343 -14.073 -7.385 1.00 94.94 215 TYR A CA 1
ATOM 1598 C C . TYR A 1 215 ? -5.809 -14.700 -8.671 1.00 94.94 215 TYR A C 1
ATOM 1600 O O . TYR A 1 215 ? -6.585 -15.117 -9.527 1.00 94.94 215 TYR A O 1
ATOM 1608 N N . ALA A 1 216 ? -4.488 -14.807 -8.786 1.00 90.31 216 ALA A N 1
ATOM 1609 C CA . ALA A 1 216 ? -3.818 -15.596 -9.802 1.00 90.31 216 ALA A CA 1
ATOM 1610 C C . ALA A 1 216 ? -2.987 -16.703 -9.132 1.00 90.31 216 ALA A C 1
ATOM 1612 O O . ALA A 1 216 ? -2.449 -16.499 -8.041 1.00 90.31 216 ALA A O 1
ATOM 1613 N N . GLU A 1 217 ? -2.907 -17.875 -9.769 1.00 83.31 217 GLU A N 1
ATOM 1614 C CA . GLU A 1 217 ? -1.978 -18.941 -9.355 1.00 83.31 217 GLU A CA 1
ATOM 1615 C C . GLU A 1 217 ? -0.531 -18.556 -9.693 1.00 83.31 217 GLU A C 1
ATOM 1617 O O . GLU A 1 217 ? 0.364 -18.758 -8.878 1.00 83.31 217 GLU A O 1
ATOM 1622 N N . ASP A 1 218 ? -0.342 -17.910 -10.849 1.00 79.12 218 ASP A N 1
ATOM 1623 C CA . ASP A 1 218 ? 0.932 -17.413 -11.364 1.00 79.12 218 ASP A CA 1
ATOM 1624 C C . ASP A 1 218 ? 0.791 -15.968 -11.868 1.00 79.12 218 ASP A C 1
ATOM 1626 O O . ASP A 1 218 ? -0.272 -15.547 -12.327 1.00 79.12 218 ASP A O 1
ATOM 1630 N N . GLY A 1 219 ? 1.882 -15.201 -11.843 1.00 84.75 219 GLY A N 1
ATOM 1631 C CA . GLY A 1 219 ? 1.919 -13.858 -12.420 1.00 84.75 219 GLY A CA 1
ATOM 1632 C C . GLY A 1 219 ? 3.045 -13.003 -11.857 1.00 84.75 219 GLY A C 1
ATOM 1633 O O . GLY A 1 219 ? 3.343 -13.043 -10.663 1.00 84.75 219 GLY A O 1
ATOM 1634 N N . LEU A 1 220 ? 3.679 -12.207 -12.718 1.00 93.88 220 LEU A N 1
ATOM 1635 C CA . LEU A 1 220 ? 4.683 -11.243 -12.282 1.00 93.88 220 LEU A CA 1
ATOM 1636 C C . LEU A 1 220 ? 3.996 -10.003 -11.714 1.00 93.88 220 LEU A C 1
ATOM 1638 O O . LEU A 1 220 ? 3.018 -9.502 -12.269 1.00 93.88 220 LEU A O 1
ATOM 1642 N N . SER A 1 221 ? 4.518 -9.501 -10.597 1.00 95.25 221 SER A N 1
ATOM 1643 C CA . SER A 1 221 ? 4.105 -8.201 -10.072 1.00 95.25 221 SER A CA 1
ATOM 1644 C C . SER A 1 221 ? 4.622 -7.094 -10.984 1.00 95.25 221 SER A C 1
ATOM 1646 O O . SER A 1 221 ? 5.767 -7.137 -11.434 1.00 95.25 221 SER A O 1
ATOM 1648 N N . ALA A 1 222 ? 3.807 -6.070 -11.210 1.00 96.38 222 ALA A N 1
ATOM 1649 C CA . ALA A 1 222 ? 4.260 -4.869 -11.885 1.00 96.38 222 ALA A CA 1
ATOM 1650 C C . ALA A 1 222 ? 5.360 -4.184 -11.062 1.00 96.38 222 ALA A C 1
ATOM 1652 O O . ALA A 1 222 ? 5.203 -3.961 -9.859 1.00 96.38 222 ALA A O 1
ATOM 1653 N N . VAL A 1 223 ? 6.460 -3.825 -11.725 1.00 95.69 223 VAL A N 1
ATOM 1654 C CA . VAL A 1 223 ? 7.608 -3.144 -11.116 1.00 95.69 223 VAL A CA 1
ATOM 1655 C C . VAL A 1 223 ? 7.669 -1.705 -11.610 1.00 95.69 223 VAL A C 1
ATOM 1657 O O . VAL A 1 223 ? 7.603 -1.435 -12.807 1.00 95.69 223 VAL A O 1
ATOM 1660 N N . HIS A 1 224 ? 7.851 -0.775 -10.681 1.00 93.12 224 HIS A N 1
ATOM 1661 C CA . HIS A 1 224 ? 8.103 0.625 -10.960 1.00 93.12 224 HIS A CA 1
ATOM 1662 C C . HIS A 1 224 ? 9.594 0.944 -10.822 1.00 93.12 224 HIS A C 1
ATOM 1664 O O . HIS A 1 224 ? 10.167 0.894 -9.728 1.00 93.12 224 HIS A O 1
ATOM 1670 N N . LEU A 1 225 ? 10.207 1.306 -11.950 1.00 91.38 225 LEU A N 1
ATOM 1671 C CA . LEU A 1 225 ? 11.561 1.848 -12.032 1.00 91.38 225 LEU A CA 1
ATOM 1672 C C . LEU A 1 225 ? 11.480 3.314 -12.444 1.00 91.38 225 LEU A C 1
ATOM 1674 O O . LEU A 1 225 ? 10.903 3.634 -13.483 1.00 91.38 225 LEU A O 1
ATOM 1678 N N . ARG A 1 226 ? 12.080 4.202 -11.650 1.00 90.94 226 ARG A N 1
ATOM 1679 C CA . ARG A 1 226 ? 12.026 5.643 -11.897 1.00 90.94 226 ARG A CA 1
ATOM 1680 C C . ARG A 1 226 ? 13.337 6.151 -12.481 1.00 90.94 226 ARG A C 1
ATOM 1682 O O . ARG A 1 226 ? 14.424 5.639 -12.215 1.00 90.94 226 ARG A O 1
ATOM 1689 N N . THR A 1 227 ? 13.242 7.216 -13.267 1.00 88.94 227 THR A N 1
ATOM 1690 C CA . THR A 1 227 ? 14.415 7.951 -13.763 1.00 88.94 227 THR A CA 1
ATOM 1691 C C . THR A 1 227 ? 14.896 9.006 -12.763 1.00 88.94 227 THR A C 1
ATOM 1693 O O . THR A 1 227 ? 16.065 9.393 -12.798 1.00 88.94 227 THR A O 1
ATOM 1696 N N . SER A 1 228 ? 14.014 9.430 -11.851 1.00 91.00 228 SER A N 1
ATOM 1697 C CA . SER A 1 228 ? 14.264 10.389 -10.775 1.00 91.00 228 SER A CA 1
ATOM 1698 C C . SER A 1 228 ? 13.573 9.942 -9.486 1.00 91.00 228 SER A C 1
ATOM 1700 O O . SER A 1 228 ? 12.469 9.411 -9.512 1.00 91.00 228 SER A O 1
ATOM 1702 N N . GLY A 1 229 ? 14.218 10.159 -8.345 1.00 88.31 229 GLY A N 1
ATOM 1703 C CA . GLY A 1 229 ? 13.664 9.862 -7.029 1.00 88.31 229 GLY A CA 1
ATOM 1704 C C . GLY A 1 229 ? 12.782 10.965 -6.448 1.00 88.31 229 GLY A C 1
ATOM 1705 O O . GLY A 1 229 ? 12.038 10.693 -5.509 1.00 88.31 229 GLY A O 1
ATOM 1706 N N . PHE A 1 230 ? 12.849 12.182 -6.996 1.00 88.12 230 PHE A N 1
ATOM 1707 C CA . PHE A 1 230 ? 12.145 13.354 -6.459 1.00 88.12 230 PHE A CA 1
ATOM 1708 C C . PHE A 1 230 ? 10.736 13.551 -7.025 1.00 88.12 230 PHE A C 1
ATOM 1710 O O . PHE A 1 230 ? 9.950 14.299 -6.450 1.00 88.12 230 PHE A O 1
ATOM 1717 N N . HIS A 1 231 ? 10.396 12.861 -8.117 1.00 81.12 231 HIS A N 1
ATOM 1718 C CA . HIS A 1 231 ? 9.081 12.929 -8.751 1.00 81.12 231 HIS A CA 1
ATOM 1719 C C . HIS A 1 231 ? 8.617 11.535 -9.198 1.00 81.12 231 HIS A C 1
ATOM 1721 O O . HIS A 1 231 ? 9.427 10.608 -9.294 1.00 81.12 231 HIS A O 1
ATOM 1727 N N . TYR A 1 232 ? 7.306 11.410 -9.409 1.00 70.00 232 TYR A N 1
ATOM 1728 C CA . TYR A 1 232 ? 6.646 10.248 -10.006 1.00 70.00 232 TYR A CA 1
ATOM 1729 C C . TYR A 1 232 ? 6.432 10.477 -11.498 1.00 70.00 232 TYR A C 1
ATOM 1731 O O . TYR A 1 232 ? 6.175 11.647 -11.867 1.00 70.00 232 TYR A O 1
#

pLDDT: mean 76.81, std 27.6, range [26.38, 98.75]